Protein AF-A0A1X0P090-F1 (afdb_monomer_lite)

InterPro domains:
  IPR009011 Mannose-6-phosphate receptor binding domain superfamily [SSF50911] (206-328)

Foldseek 3Di:
DDPPPVVVVVVVVVVVVVVVVVVPPPPDPDPLPLDFAAEDAAADDPVCVVVLVPPDQQDWDCDVPAIFGFHPDKDKDFPVVHPPDPDDDDPSHGWIKIWTDTDGDDPVNLVVVLVVLCVVCFVVLQVVVLVVLCVVCVPQQWDKDQACCVPPVDRWIWIGRLQWFTKTFDPVVLCVVQPPDPPVVSVVVVSVVSSVVVVVVVVCPDDDPDDPPVVGMDTLFTDDPPQFTWGQDPVVRWIKGKGFDPAFADLPPPPDDDDDDDDDDDDDDDDDDDDPVPPPPPDRDAAMEMETEDADPDDPPPPDFDKHWDCPNNNSYTYIYGYDVSVVVVVVSSSSSSYHYIYIHTD

Radius of gyration: 28.56 Å; chains: 1; bounding box: 59×58×86 Å

Sequence (347 aa):
MPPSLITISLALHLVLLLLLQHFTTIIIITATATELNAFTVVVVKESAVETLRRAPVGAVLQLPPYKVRLSSNWTVVERSVWSGEAAEENEEEGQLLHCRLPLPQMAEDVVRLEEEYVQRHESRTSADIWLWLMRLTQSDGCIFGDGEGPLTGVSEWYLLCPKGELRKMNRTAMTTLFGNSSSFQTERSLRRFIRQTRGERMRSRSGSSSGSDNKWSFVIGAYRNHITRPRWNSKRRVWELIYPSKRICNVSMTSSQEEEDDEEEVSIFRKDNDELLTKKFDKVERWESVIRFYCSEKRKNDHVQHWSITEVRQACLHEILFHSPVVCEWERELVNLHVNPIPCVSI

Organism: NCBI:txid67003

Structure (mmCIF, N/CA/C/O backbone):
data_AF-A0A1X0P090-F1
#
_entry.id   AF-A0A1X0P090-F1
#
loop_
_atom_site.group_PDB
_atom_site.id
_atom_site.type_symbol
_atom_site.label_atom_id
_atom_site.label_alt_id
_atom_site.label_comp_id
_atom_site.label_asym_id
_atom_site.label_entity_id
_atom_site.label_seq_id
_atom_site.pdbx_PDB_ins_code
_atom_site.Cartn_x
_atom_site.Cartn_y
_atom_site.Cartn_z
_atom_site.occupancy
_atom_site.B_iso_or_equiv
_atom_site.auth_seq_id
_atom_site.auth_comp_id
_atom_site.auth_asym_id
_atom_site.auth_atom_id
_atom_site.pdbx_PDB_model_num
ATOM 1 N N . MET A 1 1 ? 31.467 37.030 27.201 1.00 52.00 1 MET A N 1
ATOM 2 C CA . MET A 1 1 ? 30.105 37.603 27.249 1.00 52.00 1 MET A CA 1
ATOM 3 C C . MET A 1 1 ? 29.180 36.538 27.815 1.00 52.00 1 MET A C 1
ATOM 5 O O . MET A 1 1 ? 29.136 35.466 27.221 1.00 52.00 1 MET A O 1
ATOM 9 N N . PRO A 1 2 ? 28.542 36.756 28.977 1.00 54.16 2 PRO A N 1
ATOM 10 C CA . PRO A 1 2 ? 27.616 35.777 29.535 1.00 54.16 2 PRO A CA 1
ATOM 11 C C . PRO A 1 2 ? 26.375 35.674 28.631 1.00 54.16 2 PRO A C 1
ATOM 13 O O . PRO A 1 2 ? 25.897 36.708 28.155 1.00 54.16 2 PRO A O 1
ATOM 16 N N . PRO A 1 3 ? 25.863 34.463 28.352 1.00 53.03 3 PRO A N 1
ATOM 17 C CA . PRO A 1 3 ? 24.626 34.311 27.600 1.00 53.03 3 PRO A CA 1
ATOM 18 C C . PRO A 1 3 ? 23.488 34.999 28.359 1.00 53.03 3 PRO A C 1
ATOM 20 O O . PRO A 1 3 ? 23.341 34.840 29.571 1.00 53.03 3 PRO A O 1
ATOM 23 N N . SER A 1 4 ? 22.701 35.800 27.643 1.00 58.75 4 SER A N 1
ATOM 24 C CA . SER A 1 4 ? 21.539 36.494 28.198 1.00 58.75 4 SER A CA 1
ATOM 25 C C . SER A 1 4 ? 20.578 35.493 28.848 1.00 58.75 4 SER A C 1
ATOM 27 O O . SER A 1 4 ? 20.306 34.443 28.272 1.00 58.75 4 SER A O 1
ATOM 29 N N . LEU A 1 5 ? 20.005 35.826 30.005 1.00 66.69 5 LEU A N 1
ATOM 30 C CA . LEU A 1 5 ? 19.025 34.990 30.724 1.00 66.69 5 LEU A CA 1
ATOM 31 C C . LEU A 1 5 ? 17.863 34.482 29.836 1.00 66.69 5 LEU A C 1
ATOM 33 O O . LEU A 1 5 ? 17.285 33.429 30.094 1.00 66.69 5 LEU A O 1
ATOM 37 N N . ILE A 1 6 ? 17.575 35.186 28.739 1.00 73.12 6 ILE A N 1
ATOM 38 C CA . ILE A 1 6 ? 16.543 34.853 27.751 1.00 73.12 6 ILE A CA 1
ATOM 39 C C . ILE A 1 6 ? 16.867 33.559 26.984 1.00 73.12 6 ILE A C 1
ATOM 41 O O . ILE A 1 6 ? 15.979 32.735 26.769 1.00 73.12 6 ILE A O 1
ATOM 45 N N . THR A 1 7 ? 18.132 33.324 26.617 1.00 71.50 7 THR A N 1
ATOM 46 C CA . THR A 1 7 ? 18.522 32.116 25.863 1.00 71.50 7 THR A CA 1
ATOM 47 C C . THR A 1 7 ? 18.443 30.850 26.713 1.00 71.50 7 THR A C 1
ATOM 49 O O . THR A 1 7 ? 18.139 29.781 26.193 1.00 71.50 7 THR A O 1
ATOM 52 N N . ILE A 1 8 ? 18.649 30.973 28.028 1.00 75.62 8 ILE A N 1
ATOM 53 C CA . ILE A 1 8 ? 18.541 29.849 28.969 1.00 75.62 8 ILE A CA 1
ATOM 54 C C . ILE A 1 8 ? 17.067 29.461 29.164 1.00 75.62 8 ILE A C 1
ATOM 56 O O . ILE A 1 8 ? 16.737 28.279 29.152 1.00 75.62 8 ILE A O 1
ATOM 60 N N . SER A 1 9 ? 16.168 30.448 29.258 1.00 79.81 9 SER A N 1
ATOM 61 C CA . SER A 1 9 ? 14.725 30.216 29.422 1.00 79.81 9 SER A CA 1
ATOM 62 C C . SER A 1 9 ? 14.085 29.513 28.214 1.00 79.81 9 SER A C 1
ATOM 64 O O . SER A 1 9 ? 13.310 28.567 28.380 1.00 79.81 9 SER A O 1
ATOM 66 N N . LEU A 1 10 ? 14.463 29.919 26.995 1.00 78.88 10 LEU A N 1
ATOM 67 C CA . LEU A 1 10 ? 14.005 29.287 25.751 1.00 78.88 10 LEU A CA 1
ATOM 68 C C . LEU A 1 10 ? 14.509 27.847 25.614 1.00 78.88 10 LEU A C 1
ATOM 70 O O . LEU A 1 10 ? 13.736 26.965 25.246 1.00 78.88 10 LEU A O 1
ATOM 74 N N . ALA A 1 11 ? 15.775 27.595 25.958 1.00 77.62 11 ALA A N 1
ATOM 75 C CA . ALA A 1 11 ? 16.329 26.244 25.951 1.00 77.62 11 ALA A CA 1
ATOM 76 C C . ALA A 1 11 ? 15.604 25.331 26.953 1.00 77.62 11 ALA A C 1
ATOM 78 O O . ALA A 1 11 ? 15.283 24.193 26.617 1.00 77.62 11 ALA A O 1
ATOM 79 N N . LEU A 1 12 ? 15.268 25.841 28.145 1.00 79.81 12 LEU A N 1
ATOM 80 C CA . LEU A 1 12 ? 14.540 25.072 29.156 1.00 79.81 12 LEU A CA 1
ATOM 81 C C . LEU A 1 12 ? 13.115 24.714 28.704 1.00 79.81 12 LEU A C 1
ATOM 83 O O . LEU A 1 12 ? 12.684 23.580 28.890 1.00 79.81 12 LEU A O 1
ATOM 87 N N . HIS A 1 13 ? 12.400 25.649 28.068 1.00 78.19 13 HIS A N 1
ATOM 88 C CA . HIS A 1 13 ? 11.054 25.392 27.536 1.00 78.19 13 HIS A CA 1
ATOM 89 C C . HIS A 1 13 ? 11.068 24.381 26.388 1.00 78.19 13 HIS A C 1
ATOM 91 O O . HIS A 1 13 ? 10.177 23.540 26.300 1.00 78.19 13 HIS A O 1
ATOM 97 N N . LEU A 1 14 ? 12.086 24.432 25.528 1.00 78.38 14 LEU A N 1
ATOM 98 C CA . LEU A 1 14 ? 12.215 23.520 24.394 1.00 78.38 14 LEU A CA 1
ATOM 99 C C . LEU A 1 14 ? 12.582 22.102 24.856 1.00 78.38 14 LEU A C 1
ATOM 101 O O . LEU A 1 14 ? 12.033 21.132 24.343 1.00 78.38 14 LEU A O 1
ATOM 105 N N . VAL A 1 15 ? 13.425 21.979 25.888 1.00 79.31 15 VAL A N 1
ATOM 106 C CA . VAL A 1 15 ? 13.711 20.697 26.553 1.00 79.31 15 VAL A CA 1
ATOM 107 C C . VAL A 1 15 ? 12.473 20.162 27.272 1.00 79.31 15 VAL A C 1
ATOM 109 O O . VAL A 1 15 ? 12.181 18.979 27.153 1.00 79.31 15 VAL A O 1
ATOM 112 N N . LEU A 1 16 ? 11.697 21.009 27.955 1.00 75.75 16 LEU A N 1
ATOM 113 C CA . LEU A 1 16 ? 10.457 20.584 28.611 1.00 75.75 16 LEU A CA 1
ATOM 114 C C . LEU A 1 16 ? 9.407 20.108 27.592 1.00 75.75 16 LEU A C 1
ATOM 116 O O . LEU A 1 16 ? 8.758 19.094 27.824 1.00 75.75 16 LEU A O 1
ATOM 120 N N . LEU A 1 17 ? 9.280 20.784 26.445 1.00 69.62 17 LEU A N 1
ATOM 121 C CA . LEU A 1 17 ? 8.415 20.367 25.333 1.00 69.62 17 LEU A CA 1
ATOM 122 C C . LEU A 1 17 ? 8.875 19.049 24.698 1.00 69.62 17 LEU A C 1
ATOM 124 O O . LEU A 1 17 ? 8.038 18.194 24.417 1.00 69.62 17 LEU A O 1
ATOM 128 N N . LEU A 1 18 ? 10.185 18.855 24.522 1.00 60.19 18 LEU A N 1
ATOM 129 C CA . LEU A 1 18 ? 10.752 17.593 24.033 1.00 60.19 18 LEU A CA 1
ATOM 130 C C . LEU A 1 18 ? 10.561 16.451 25.041 1.00 60.19 18 LEU A C 1
ATOM 132 O O . LEU A 1 18 ? 10.241 15.333 24.646 1.00 60.19 18 LEU A O 1
ATOM 136 N N . LEU A 1 19 ? 10.682 16.728 26.343 1.00 53.28 19 LEU A N 1
ATOM 137 C CA . LEU A 1 19 ? 10.405 15.756 27.400 1.00 53.28 19 LEU A CA 1
ATOM 138 C C . LEU A 1 19 ? 8.905 15.426 27.480 1.00 53.28 19 LEU A C 1
ATOM 140 O O . LEU A 1 19 ? 8.558 14.256 27.587 1.00 53.28 19 LEU A O 1
ATOM 144 N N . LEU A 1 20 ? 8.005 16.404 27.327 1.00 50.59 20 LEU A N 1
ATOM 145 C CA . LEU A 1 20 ? 6.552 16.178 27.237 1.00 50.59 20 LEU A CA 1
ATOM 146 C C . LEU A 1 20 ? 6.148 15.403 25.968 1.00 50.59 20 LEU A C 1
ATOM 148 O O . LEU A 1 20 ? 5.233 14.577 26.023 1.00 50.59 20 LEU A O 1
ATOM 152 N N . GLN A 1 21 ? 6.845 15.605 24.843 1.00 51.31 21 GLN A N 1
ATOM 153 C CA . GLN A 1 21 ? 6.676 14.782 23.638 1.00 51.31 21 GLN A CA 1
ATOM 154 C C . GLN A 1 21 ? 7.210 13.355 23.821 1.00 51.31 21 GLN A C 1
ATOM 156 O O . GLN A 1 21 ? 6.616 12.424 23.285 1.00 51.31 21 GLN A O 1
ATOM 161 N N . HIS A 1 22 ? 8.273 13.146 24.604 1.00 43.75 22 HIS A N 1
ATOM 162 C CA . HIS A 1 22 ? 8.768 11.797 24.905 1.00 43.75 22 HIS A CA 1
ATOM 163 C C . HIS A 1 22 ? 7.937 11.057 25.963 1.00 43.75 22 HIS A C 1
ATOM 165 O O . HIS A 1 22 ? 7.757 9.844 25.849 1.00 43.75 22 HIS A O 1
ATOM 171 N N . PHE A 1 23 ? 7.346 11.761 26.930 1.00 40.81 23 PHE A N 1
ATOM 172 C CA . PHE A 1 23 ? 6.473 11.162 27.948 1.00 40.81 23 PHE A CA 1
ATOM 173 C C . PHE A 1 23 ? 5.047 10.854 27.463 1.00 40.81 23 PHE A C 1
ATOM 175 O O . PHE A 1 23 ? 4.278 10.222 28.183 1.00 40.81 23 PHE A O 1
ATOM 182 N N . THR A 1 24 ? 4.686 11.232 26.235 1.00 39.00 24 THR A N 1
ATOM 183 C CA . THR A 1 24 ? 3.413 10.839 25.597 1.00 39.00 24 THR A CA 1
ATOM 184 C C . THR A 1 24 ? 3.564 9.673 24.620 1.00 39.00 24 THR A C 1
ATOM 186 O O . THR A 1 24 ? 2.667 9.400 23.823 1.00 39.00 24 THR A O 1
ATOM 189 N N . THR A 1 25 ? 4.659 8.918 24.729 1.00 33.81 25 THR A N 1
ATOM 190 C CA . THR A 1 25 ? 4.781 7.613 24.078 1.00 33.81 25 THR A CA 1
ATOM 191 C C . THR A 1 25 ? 3.984 6.595 24.890 1.00 33.81 25 THR A C 1
ATOM 193 O O . THR A 1 25 ? 4.502 5.938 25.788 1.00 33.81 25 THR A O 1
ATOM 196 N N . ILE A 1 26 ? 2.682 6.505 24.617 1.00 36.62 26 ILE A N 1
ATOM 197 C CA . ILE A 1 26 ? 1.856 5.410 25.124 1.00 36.62 26 ILE A CA 1
ATOM 198 C C . ILE A 1 26 ? 2.389 4.134 24.468 1.00 36.62 26 ILE A C 1
ATOM 200 O O . ILE A 1 26 ? 2.228 3.931 23.264 1.00 36.62 26 ILE A O 1
ATOM 204 N N . ILE A 1 27 ? 3.053 3.292 25.256 1.00 30.44 27 ILE A N 1
ATOM 205 C CA . ILE A 1 27 ? 3.368 1.922 24.866 1.00 30.44 27 ILE A CA 1
ATOM 206 C C . ILE A 1 27 ? 2.029 1.182 24.826 1.00 30.44 27 ILE A C 1
ATOM 208 O O . ILE A 1 27 ? 1.484 0.805 25.857 1.00 30.44 27 ILE A O 1
ATOM 212 N N . ILE A 1 28 ? 1.455 1.044 23.631 1.00 36.97 28 ILE A N 1
ATOM 213 C CA . ILE A 1 28 ? 0.331 0.140 23.391 1.00 36.97 28 ILE A CA 1
ATOM 214 C C . ILE A 1 28 ? 0.939 -1.141 22.824 1.00 36.97 28 ILE A C 1
ATOM 216 O O . ILE A 1 28 ? 1.266 -1.211 21.637 1.00 36.97 28 ILE A O 1
ATOM 220 N N . ILE A 1 29 ? 1.124 -2.145 23.680 1.00 35.22 29 ILE A N 1
ATOM 221 C CA . ILE A 1 29 ? 1.420 -3.506 23.234 1.00 35.22 29 ILE A CA 1
ATOM 222 C C . ILE A 1 29 ? 0.117 -4.054 22.659 1.00 35.22 29 ILE A C 1
ATOM 224 O O . ILE A 1 29 ? -0.831 -4.359 23.375 1.00 35.22 29 ILE A O 1
ATOM 228 N N . THR A 1 30 ? 0.039 -4.088 21.332 1.00 38.22 30 THR A N 1
ATOM 229 C CA . THR A 1 30 ? -1.068 -4.716 20.612 1.00 38.22 30 THR A CA 1
ATOM 230 C C . THR A 1 30 ? -0.569 -6.053 20.100 1.00 38.22 30 THR A C 1
ATOM 232 O O . THR A 1 30 ? 0.319 -6.107 19.250 1.00 38.22 30 THR A O 1
ATOM 235 N N . ALA A 1 31 ? -1.125 -7.145 20.622 1.00 36.53 31 ALA A N 1
ATOM 236 C CA . ALA A 1 31 ? -1.151 -8.379 19.857 1.00 36.53 31 ALA A CA 1
ATOM 237 C C . ALA A 1 31 ? -1.975 -8.076 18.598 1.00 36.53 31 ALA A C 1
ATOM 239 O O . ALA A 1 31 ? -3.135 -7.667 18.696 1.00 36.53 31 ALA A O 1
ATOM 240 N N . THR A 1 32 ? -1.352 -8.171 17.425 1.00 37.91 32 THR A N 1
ATOM 241 C CA . THR A 1 32 ? -1.991 -7.910 16.134 1.00 37.91 32 THR A CA 1
ATOM 242 C C . THR A 1 32 ? -2.966 -9.039 15.825 1.00 37.91 32 THR A C 1
ATOM 244 O O . THR A 1 32 ? -2.668 -9.983 15.103 1.00 37.91 32 THR A O 1
ATOM 247 N N . ALA A 1 33 ? -4.151 -8.969 16.419 1.00 39.97 33 ALA A N 1
ATOM 248 C CA . ALA A 1 33 ? -5.254 -9.822 16.032 1.00 39.97 33 ALA A CA 1
ATOM 249 C C . ALA A 1 33 ? -5.808 -9.279 14.701 1.00 39.97 33 ALA A C 1
ATOM 251 O O . ALA A 1 33 ? -6.357 -8.182 14.625 1.00 39.97 33 ALA A O 1
ATOM 252 N N . THR A 1 34 ? -5.556 -10.027 13.628 1.00 47.69 34 THR A N 1
ATOM 253 C CA . THR A 1 34 ? -5.882 -9.693 12.231 1.00 47.69 34 THR A CA 1
ATOM 254 C C . THR A 1 34 ? -7.266 -10.191 11.801 1.00 47.69 34 THR A C 1
ATOM 256 O O . THR A 1 34 ? -7.640 -10.051 10.637 1.00 47.69 34 THR A O 1
ATOM 259 N N . GLU A 1 35 ? -8.040 -10.762 12.725 1.00 58.03 35 GLU A N 1
ATOM 260 C CA . GLU A 1 35 ? -9.370 -11.320 12.473 1.00 58.03 35 GLU A CA 1
ATOM 261 C C . GLU A 1 35 ? -10.484 -10.362 12.924 1.00 58.03 35 GLU A C 1
ATOM 263 O O . GLU A 1 35 ? -10.319 -9.562 13.845 1.00 58.03 35 GLU A O 1
ATOM 268 N N . LEU A 1 36 ? -11.639 -10.422 12.258 1.00 54.84 36 LEU A N 1
ATOM 269 C CA . LEU A 1 36 ? -12.814 -9.623 12.604 1.00 54.84 36 LEU A CA 1
ATOM 270 C C . LEU A 1 36 ? -13.259 -9.935 14.044 1.00 54.84 36 LEU A C 1
ATOM 272 O O . LEU A 1 36 ? -13.463 -11.098 14.382 1.00 54.84 36 LEU A O 1
ATOM 276 N N . ASN A 1 37 ? -13.444 -8.900 14.872 1.00 58.78 37 ASN A N 1
ATOM 277 C CA . ASN A 1 37 ? -13.612 -9.014 16.330 1.00 58.78 37 ASN A CA 1
ATOM 278 C C . ASN A 1 37 ? -12.364 -9.511 17.075 1.00 58.78 37 ASN A C 1
ATOM 280 O O . ASN A 1 37 ? -12.468 -10.106 18.142 1.00 58.78 37 ASN A O 1
ATOM 284 N N . ALA A 1 38 ? -11.178 -9.211 16.560 1.00 67.88 38 ALA A N 1
ATOM 285 C CA . ALA A 1 38 ? -9.969 -9.121 17.359 1.00 67.88 38 ALA A CA 1
ATOM 286 C C . ALA A 1 38 ? -10.239 -8.341 18.658 1.00 67.88 38 ALA A C 1
ATOM 288 O O . ALA A 1 38 ? -10.671 -7.188 18.610 1.00 67.88 38 ALA A O 1
ATOM 289 N N . PHE A 1 39 ? -9.987 -8.947 19.817 1.00 72.19 39 PHE A N 1
ATOM 290 C CA . PHE A 1 39 ? -10.185 -8.282 21.104 1.00 72.19 39 PHE A CA 1
ATOM 291 C C . PHE A 1 39 ? -8.850 -7.820 21.678 1.00 72.19 39 PHE A C 1
ATOM 293 O O . PHE A 1 39 ? -7.856 -8.541 21.647 1.00 72.19 39 PHE A O 1
ATOM 300 N N . THR A 1 40 ? -8.850 -6.615 22.237 1.00 77.31 40 THR A N 1
ATOM 301 C CA . THR A 1 40 ? -7.748 -6.096 23.049 1.00 77.31 40 THR A CA 1
ATOM 302 C C . THR A 1 40 ? -8.309 -5.498 24.326 1.00 77.31 40 THR A C 1
ATOM 304 O O . THR A 1 40 ? -9.412 -4.955 24.329 1.00 77.31 40 THR A O 1
ATOM 307 N N . VAL A 1 41 ? -7.574 -5.606 25.421 1.00 82.69 41 VAL A N 1
ATOM 308 C CA . VAL A 1 41 ? -8.013 -5.150 26.740 1.00 82.69 41 VAL A CA 1
ATOM 309 C C . VAL A 1 41 ? -7.474 -3.754 26.962 1.00 82.69 41 VAL A C 1
ATOM 311 O O . VAL A 1 41 ? -6.274 -3.524 26.833 1.00 82.69 41 VAL A O 1
ATOM 314 N N . VAL A 1 42 ? -8.349 -2.810 27.297 1.00 84.69 42 VAL A N 1
ATOM 315 C CA . VAL A 1 42 ? -7.950 -1.413 27.486 1.00 84.69 42 VAL A CA 1
ATOM 316 C C . VAL A 1 42 ? -8.364 -0.957 28.872 1.00 84.69 42 VAL A C 1
ATOM 318 O O . VAL A 1 42 ? -9.552 -0.790 29.147 1.00 84.69 42 VAL A O 1
ATOM 321 N N . VAL A 1 43 ? -7.384 -0.713 29.742 1.00 85.88 43 VAL A N 1
ATOM 322 C CA . VAL A 1 43 ? -7.638 -0.086 31.043 1.00 85.88 43 VAL A CA 1
ATOM 323 C C . VAL A 1 43 ? -7.967 1.389 30.817 1.00 85.88 43 VAL A C 1
ATOM 325 O O . VAL A 1 43 ? -7.178 2.160 30.267 1.00 85.88 43 VAL A O 1
ATOM 328 N N . VAL A 1 44 ? -9.178 1.776 31.198 1.00 85.38 44 VAL A N 1
ATOM 329 C CA . VAL A 1 44 ? -9.715 3.119 31.003 1.00 85.38 44 VAL A CA 1
ATOM 330 C C . VAL A 1 44 ? -9.195 4.038 32.104 1.00 85.38 44 VAL A C 1
ATOM 332 O O . VAL A 1 44 ? -9.183 3.682 33.280 1.00 85.38 44 VAL A O 1
ATOM 335 N N . LYS A 1 45 ? -8.788 5.253 31.722 1.00 84.69 45 LYS A N 1
ATOM 336 C CA . LYS A 1 45 ? -8.358 6.291 32.669 1.00 84.69 45 LYS A CA 1
ATOM 337 C C . LYS A 1 45 ? -9.482 6.633 33.646 1.00 84.69 45 LYS A C 1
ATOM 339 O O . LYS A 1 45 ? -10.646 6.674 33.253 1.00 84.69 45 LYS A O 1
ATOM 344 N N . GLU A 1 46 ? -9.117 6.992 34.872 1.00 81.50 46 GLU A N 1
ATOM 345 C CA . GLU A 1 46 ? -10.054 7.326 35.954 1.00 81.50 46 GLU A CA 1
ATOM 346 C C . GLU A 1 46 ? -11.115 8.364 35.539 1.00 81.50 46 GLU A C 1
ATOM 348 O O . GLU A 1 46 ? -12.302 8.202 35.813 1.00 81.50 46 GLU A O 1
ATOM 353 N N . SER A 1 47 ? -10.720 9.362 34.741 1.00 83.19 47 SER A N 1
ATOM 354 C CA . SER A 1 47 ? -11.620 10.397 34.210 1.00 83.19 47 SER A CA 1
ATOM 355 C C . SER A 1 47 ? -12.729 9.885 33.280 1.00 83.19 47 SER A C 1
ATOM 357 O O . SER A 1 47 ? -13.724 10.578 33.080 1.00 83.19 47 SER A O 1
ATOM 359 N N . ALA A 1 48 ? -12.582 8.691 32.703 1.00 84.56 48 ALA A N 1
ATOM 360 C CA . ALA A 1 48 ? -13.547 8.080 31.790 1.00 84.56 48 ALA A CA 1
ATOM 361 C C . ALA A 1 48 ? -14.289 6.875 32.404 1.00 84.56 48 ALA A C 1
ATOM 363 O O . ALA A 1 48 ? -15.198 6.338 31.767 1.00 84.56 48 ALA A O 1
ATOM 364 N N . VAL A 1 49 ? -13.965 6.487 33.645 1.00 87.75 49 VAL A N 1
ATOM 365 C CA . VAL A 1 49 ? -14.607 5.374 34.369 1.00 87.75 49 VAL A CA 1
ATOM 366 C C . VAL A 1 49 ? -16.105 5.608 34.528 1.00 87.75 49 VAL A C 1
ATOM 368 O O . VAL A 1 49 ? -16.911 4.738 34.199 1.00 87.75 49 VAL A O 1
ATOM 371 N N . GLU A 1 50 ? -16.499 6.793 34.995 1.00 88.62 50 GLU A N 1
ATOM 372 C CA . GLU A 1 50 ? -17.913 7.076 35.250 1.00 88.62 50 GLU A CA 1
ATOM 373 C C . GLU A 1 50 ? -18.719 7.157 33.949 1.00 88.62 50 GLU A C 1
ATOM 375 O O . GLU A 1 50 ? -19.846 6.663 33.871 1.00 88.62 50 GLU A O 1
ATOM 380 N N . THR A 1 51 ? -18.109 7.691 32.889 1.00 88.88 51 THR A N 1
ATOM 381 C CA . THR A 1 51 ? -18.677 7.683 31.537 1.00 88.88 51 THR A CA 1
ATOM 382 C C . THR A 1 51 ? -18.905 6.253 31.051 1.00 88.88 51 THR A C 1
ATOM 384 O O . THR A 1 51 ? -19.990 5.943 30.561 1.00 88.88 51 THR A O 1
ATOM 387 N N . LEU A 1 52 ? -17.926 5.358 31.232 1.00 90.19 52 LEU A N 1
ATOM 388 C CA . LEU A 1 52 ? -18.062 3.947 30.867 1.00 90.19 52 LEU A CA 1
ATOM 389 C C . LEU A 1 52 ? -19.172 3.255 31.668 1.00 90.19 52 LEU A C 1
ATOM 391 O O . LEU A 1 52 ? -19.936 2.480 31.094 1.00 90.19 52 LEU A O 1
ATOM 395 N N . ARG A 1 53 ? -19.285 3.531 32.973 1.00 89.50 53 ARG A N 1
ATOM 396 C CA . ARG A 1 53 ? -20.308 2.932 33.846 1.00 89.50 53 ARG A CA 1
ATOM 397 C C . ARG A 1 53 ? -21.722 3.378 33.482 1.00 89.50 53 ARG A C 1
ATOM 399 O O . ARG A 1 53 ? -22.624 2.547 33.443 1.00 89.50 53 ARG A O 1
ATOM 406 N N . ARG A 1 54 ? -21.914 4.664 33.176 1.00 91.94 54 ARG A N 1
ATOM 407 C CA . ARG A 1 54 ? -23.239 5.241 32.875 1.00 91.94 54 ARG A CA 1
ATOM 408 C C . ARG A 1 54 ? -23.671 5.112 31.418 1.00 91.94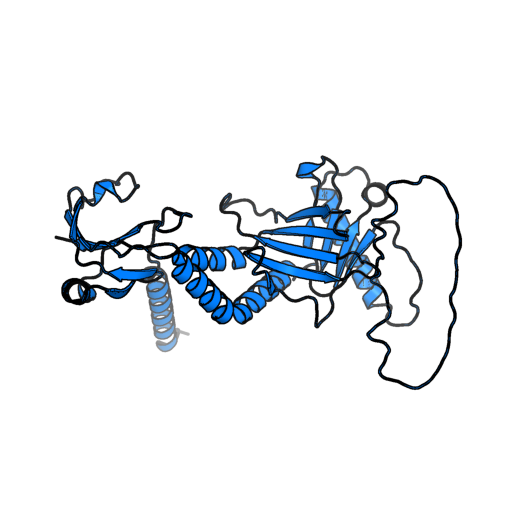 54 ARG A C 1
ATOM 410 O O . ARG A 1 54 ? -24.838 5.353 31.117 1.00 91.94 54 ARG A O 1
ATOM 417 N N . ALA A 1 55 ? -22.761 4.772 30.505 1.00 91.69 55 ALA A N 1
ATOM 418 C CA . ALA A 1 55 ? -23.081 4.714 29.085 1.00 91.69 55 ALA A CA 1
ATOM 419 C C . ALA A 1 55 ? -24.211 3.697 28.795 1.00 91.69 55 ALA A C 1
ATOM 421 O O . ALA A 1 55 ? -24.144 2.557 29.269 1.00 91.69 55 ALA A O 1
ATOM 422 N N . PRO A 1 56 ? -25.241 4.056 28.006 1.00 93.12 56 PRO A N 1
ATOM 423 C CA . PRO A 1 56 ? -26.310 3.127 27.656 1.00 93.12 56 PRO A CA 1
ATOM 424 C C . PRO A 1 56 ? -25.807 2.000 26.742 1.00 93.12 56 PRO A C 1
ATOM 426 O O . PRO A 1 56 ? -24.716 2.067 26.170 1.00 93.12 56 PRO A O 1
ATOM 429 N N . VAL A 1 57 ? -26.606 0.942 26.594 1.00 90.75 57 VAL A N 1
ATOM 430 C CA . VAL A 1 57 ? -26.323 -0.129 25.625 1.00 90.75 57 VAL A CA 1
ATOM 431 C C . VAL A 1 57 ? -26.279 0.458 24.214 1.00 90.75 57 VAL A C 1
ATOM 433 O O . VAL A 1 57 ? -27.125 1.265 23.841 1.00 90.75 57 VAL A O 1
ATOM 436 N N . GLY A 1 58 ? -25.276 0.063 23.433 1.00 87.25 58 GLY A N 1
ATOM 437 C CA . GLY A 1 58 ? -25.052 0.565 22.081 1.00 87.25 58 GLY A CA 1
ATOM 438 C C . GLY A 1 58 ? -24.320 1.906 22.012 1.00 87.25 58 GLY A C 1
ATOM 439 O O . GLY A 1 58 ? -24.005 2.339 20.903 1.00 87.25 58 GLY A O 1
ATOM 440 N N . ALA A 1 59 ? -24.005 2.540 23.149 1.00 89.38 59 ALA A N 1
ATOM 441 C CA . ALA A 1 59 ? -23.194 3.752 23.174 1.00 89.38 59 ALA A CA 1
ATOM 442 C C . ALA A 1 59 ? -21.818 3.513 22.542 1.00 89.38 59 ALA A C 1
ATOM 444 O O . ALA A 1 59 ? -21.194 2.473 22.769 1.00 89.38 59 ALA A O 1
ATOM 445 N N . VAL A 1 60 ? -21.349 4.494 21.768 1.00 87.25 60 VAL A N 1
ATOM 446 C CA . VAL A 1 60 ? -20.022 4.473 21.149 1.00 87.25 60 VAL A CA 1
ATOM 447 C C . VAL A 1 60 ? -19.034 5.180 22.070 1.00 87.25 60 VAL A C 1
ATOM 449 O O . VAL A 1 60 ? -19.198 6.365 22.358 1.00 87.25 60 VAL A O 1
ATOM 452 N N . LEU A 1 61 ? -17.999 4.466 22.506 1.00 86.56 61 LEU A N 1
ATOM 453 C CA . LEU A 1 61 ? -16.887 5.021 23.269 1.00 86.56 61 LEU A CA 1
ATOM 454 C C . LEU A 1 61 ? -15.641 5.107 22.383 1.00 86.56 61 LEU A C 1
ATOM 456 O O . LEU A 1 61 ? -15.272 4.148 21.702 1.00 86.56 61 LEU A O 1
ATOM 460 N N . GLN A 1 62 ? -14.988 6.267 22.399 1.00 84.06 62 GLN A N 1
ATOM 461 C CA . GLN A 1 62 ? -13.704 6.476 21.738 1.00 84.06 62 GLN A CA 1
ATOM 462 C C . GLN A 1 62 ? -12.578 6.087 22.702 1.00 84.06 62 GLN A C 1
ATOM 464 O O . GLN A 1 62 ? -12.413 6.715 23.746 1.00 84.06 62 GLN A O 1
ATOM 469 N N . LEU A 1 63 ? -11.786 5.082 22.333 1.00 80.50 63 LEU A N 1
ATOM 470 C CA . LEU A 1 63 ? -10.621 4.606 23.082 1.00 80.50 63 LEU A CA 1
ATOM 471 C C . LEU A 1 63 ? -9.414 4.635 22.146 1.00 80.50 63 LEU A C 1
ATOM 473 O O . LEU A 1 63 ? -9.118 3.605 21.555 1.00 80.50 63 LEU A O 1
ATOM 477 N N . PRO A 1 64 ? -8.757 5.791 21.930 1.00 72.56 64 PRO A N 1
ATOM 478 C CA . PRO A 1 64 ? -7.747 5.940 20.882 1.00 72.56 64 PRO A CA 1
ATOM 479 C C . PRO A 1 64 ? -6.706 4.805 20.900 1.00 72.56 64 PRO A C 1
ATOM 481 O O . PRO A 1 64 ? -6.141 4.548 21.964 1.00 72.56 64 PRO A O 1
ATOM 484 N N . PRO A 1 65 ? -6.439 4.137 19.759 1.00 72.25 65 PRO A N 1
ATOM 485 C CA . PRO A 1 65 ? -6.930 4.421 18.398 1.00 72.25 65 PRO A CA 1
ATOM 486 C C . PRO A 1 65 ? -8.309 3.820 18.032 1.00 72.25 65 PRO A C 1
ATOM 488 O O . PRO A 1 65 ? -8.792 4.021 16.922 1.00 72.25 65 PRO A O 1
ATOM 491 N N . TYR A 1 66 ? -8.965 3.109 18.940 1.00 80.19 66 TYR A N 1
ATOM 492 C CA . TYR A 1 66 ? -10.175 2.319 18.710 1.00 80.19 66 TYR A CA 1
ATOM 493 C C . TYR A 1 66 ? -11.494 3.072 18.931 1.00 80.19 66 TYR A C 1
ATOM 495 O O . TYR A 1 66 ? -11.576 4.079 19.644 1.00 80.19 66 TYR A O 1
ATOM 503 N N . LYS A 1 67 ? -12.570 2.509 18.373 1.00 80.56 67 LYS A N 1
ATOM 504 C CA . LYS A 1 67 ? -13.966 2.856 18.669 1.00 80.56 67 LYS A CA 1
ATOM 505 C C . LYS A 1 67 ? -14.724 1.590 19.037 1.00 80.56 67 LYS A C 1
ATOM 507 O O . LYS A 1 67 ? -14.630 0.600 18.322 1.00 80.56 67 LYS A O 1
ATOM 512 N N . VAL A 1 68 ? -15.509 1.639 20.108 1.00 85.56 68 VAL A N 1
ATOM 513 C CA . VAL A 1 68 ? -16.251 0.473 20.604 1.00 85.56 68 VAL A CA 1
ATOM 514 C C . VAL A 1 68 ? -17.712 0.791 20.852 1.00 85.56 68 VAL A C 1
ATOM 516 O O . VAL A 1 68 ? -18.040 1.842 21.397 1.00 85.56 68 VAL A O 1
ATOM 519 N N . ARG A 1 69 ? -18.595 -0.140 20.477 1.00 89.06 69 ARG A N 1
ATOM 520 C CA . ARG A 1 69 ? -20.007 -0.128 20.871 1.00 89.06 69 ARG A CA 1
ATOM 521 C C . ARG A 1 69 ? -20.172 -0.972 22.123 1.00 89.06 69 ARG A C 1
ATOM 523 O O . ARG A 1 69 ? -19.789 -2.134 22.131 1.00 89.06 69 ARG A O 1
ATOM 530 N N . LEU A 1 70 ? -20.738 -0.404 23.177 1.00 90.75 70 LEU A N 1
ATOM 531 C CA . LEU A 1 70 ? -20.792 -1.064 24.480 1.00 90.75 70 LEU A CA 1
ATOM 532 C C . LEU A 1 70 ? -22.025 -1.966 24.618 1.00 90.75 70 LEU A C 1
ATOM 534 O O . LEU A 1 70 ? -23.139 -1.554 24.287 1.00 90.75 70 LEU A O 1
ATOM 538 N N . SER A 1 71 ? -21.852 -3.172 25.162 1.00 91.88 71 SER A N 1
ATOM 539 C CA . SER A 1 71 ? -22.975 -4.027 25.576 1.00 91.88 71 SER A CA 1
ATOM 540 C C . SER A 1 71 ? -23.460 -3.667 26.990 1.00 91.88 71 SER A C 1
ATOM 542 O O . SER A 1 71 ? -22.895 -2.792 27.648 1.00 91.88 71 SER A O 1
ATOM 544 N N . SER A 1 72 ? -24.517 -4.310 27.488 1.00 91.56 72 SER A N 1
ATOM 545 C CA . SER A 1 72 ? -24.899 -4.256 28.912 1.00 91.56 72 SER A CA 1
ATOM 546 C C . SER A 1 72 ? -24.027 -5.138 29.807 1.00 91.56 72 SER A C 1
ATOM 548 O O . SER A 1 72 ? -24.127 -5.041 31.027 1.00 91.56 72 SER A O 1
ATOM 550 N N . ASN A 1 73 ? -23.217 -6.020 29.221 1.00 92.75 73 ASN A N 1
ATOM 551 C CA . ASN A 1 73 ? -22.585 -7.111 29.944 1.00 92.75 73 ASN A CA 1
ATOM 552 C C . ASN A 1 73 ? -21.246 -6.670 30.524 1.00 92.75 73 ASN A C 1
ATOM 554 O O . ASN A 1 73 ? -20.422 -6.055 29.842 1.00 92.75 73 ASN A O 1
ATOM 558 N N . TRP A 1 74 ? -21.038 -7.042 31.779 1.00 93.25 74 TRP A N 1
ATOM 559 C CA . TRP A 1 74 ? -19.802 -6.817 32.504 1.00 93.25 74 TRP A CA 1
ATOM 560 C C . TRP A 1 74 ? -19.210 -8.146 32.947 1.00 93.25 74 TRP A C 1
ATOM 562 O O . TRP A 1 74 ? -19.936 -9.103 33.212 1.00 93.25 74 TRP A O 1
ATOM 572 N N . THR A 1 75 ? -17.890 -8.195 33.022 1.00 92.06 75 THR A N 1
ATOM 573 C CA . THR A 1 75 ? -17.131 -9.342 33.509 1.00 92.06 75 THR A CA 1
ATOM 574 C C . THR A 1 75 ? -15.975 -8.855 34.365 1.00 92.06 75 THR A C 1
ATOM 576 O O . THR A 1 75 ? -15.509 -7.729 34.201 1.00 92.06 75 THR A O 1
ATOM 579 N N . VAL A 1 76 ? -15.501 -9.699 35.271 1.00 89.69 76 VAL A N 1
ATOM 580 C CA . VAL A 1 76 ? -14.278 -9.444 36.031 1.00 89.69 76 VAL A CA 1
ATOM 581 C C . VAL A 1 76 ? -13.194 -10.355 35.480 1.00 89.69 76 VAL A C 1
ATOM 583 O O . VAL A 1 76 ? -13.439 -11.542 35.274 1.00 89.69 76 VAL A O 1
ATOM 586 N N . VAL A 1 77 ? -12.025 -9.793 35.196 1.00 84.62 77 VAL A N 1
ATOM 587 C CA . VAL A 1 77 ? -10.860 -10.542 34.715 1.00 84.62 77 VAL A CA 1
ATOM 588 C C . VAL A 1 77 ? -9.646 -10.189 35.553 1.00 84.62 77 VAL A C 1
ATOM 590 O O . VAL A 1 77 ? -9.521 -9.070 36.044 1.00 84.62 77 VAL A O 1
ATOM 593 N N . GLU A 1 78 ? -8.748 -11.145 35.717 1.00 80.50 78 GLU A N 1
ATOM 594 C CA . GLU A 1 78 ? -7.457 -10.899 36.341 1.00 80.50 78 GLU A CA 1
ATOM 595 C C . GLU A 1 78 ? -6.485 -10.352 35.290 1.00 80.50 78 GLU A C 1
ATOM 597 O O . GLU A 1 78 ? -6.409 -10.867 34.171 1.00 80.50 78 GLU A O 1
ATOM 602 N N . ARG A 1 79 ? -5.756 -9.287 35.636 1.00 71.81 79 ARG A N 1
ATOM 603 C CA . ARG A 1 79 ? -4.866 -8.576 34.708 1.00 71.81 79 ARG A CA 1
ATOM 604 C C . ARG A 1 79 ? -3.788 -9.480 34.092 1.00 71.81 79 ARG A C 1
ATOM 606 O O . ARG A 1 79 ? -3.487 -9.334 32.910 1.00 71.81 79 ARG A O 1
ATOM 613 N N . SER A 1 80 ? -3.278 -10.434 34.869 1.00 64.12 80 SER A N 1
ATOM 614 C CA . SER A 1 80 ? -2.237 -11.402 34.491 1.00 64.12 80 SER A CA 1
ATOM 615 C C . SER A 1 80 ? -2.651 -12.347 33.352 1.00 64.12 80 SER A C 1
ATOM 617 O O . SER A 1 80 ? -1.809 -12.783 32.571 1.00 64.12 80 SER A O 1
ATOM 619 N N . VAL A 1 81 ? -3.947 -12.646 33.210 1.00 61.16 81 VAL A N 1
ATOM 620 C CA . VAL A 1 81 ? -4.441 -13.668 32.270 1.00 61.16 81 VAL A CA 1
ATOM 621 C C . VAL A 1 81 ? -4.420 -13.165 30.824 1.00 61.16 81 VAL A C 1
ATOM 623 O O . VAL A 1 81 ? -4.324 -13.967 29.896 1.00 61.16 81 VAL A O 1
ATOM 626 N N . TRP A 1 82 ? -4.517 -11.848 30.605 1.00 61.59 82 TRP A N 1
ATOM 627 C CA . TRP A 1 82 ? -4.757 -11.262 29.277 1.00 61.59 82 TRP A CA 1
ATOM 628 C C . TRP A 1 82 ? -3.617 -10.381 28.741 1.00 61.59 82 TRP A C 1
ATOM 630 O O . TRP A 1 82 ? -3.652 -10.015 27.568 1.00 61.59 82 TRP A O 1
ATOM 640 N N . SER A 1 83 ? -2.595 -10.055 29.541 1.00 51.34 83 SER A N 1
ATOM 641 C CA . SER A 1 83 ? -1.513 -9.154 29.115 1.00 51.34 83 SER A CA 1
ATOM 642 C C . SER A 1 83 ? -0.441 -9.796 28.228 1.00 51.34 83 SER A C 1
ATOM 644 O O . SER A 1 83 ? 0.314 -9.057 27.610 1.00 51.34 83 SER A O 1
ATOM 646 N N . GLY A 1 84 ? -0.354 -11.126 28.107 1.00 46.78 84 GLY A N 1
ATOM 647 C CA . GLY A 1 84 ? 0.574 -11.815 27.186 1.00 46.78 84 GLY A CA 1
ATOM 648 C C . GLY A 1 84 ? 2.079 -11.599 27.441 1.00 46.78 84 GLY A C 1
ATOM 649 O O . GLY A 1 84 ? 2.903 -12.311 26.872 1.00 46.78 84 GLY A O 1
ATOM 650 N N . GLU A 1 85 ? 2.446 -10.655 28.303 1.00 44.56 85 GLU A N 1
ATOM 651 C CA . GLU A 1 85 ? 3.792 -10.437 28.808 1.00 44.56 85 GLU A CA 1
ATOM 652 C C . GLU A 1 85 ? 3.995 -11.277 30.068 1.00 44.56 85 GLU A C 1
ATOM 654 O O . GLU A 1 85 ? 3.183 -11.234 30.995 1.00 44.56 85 GLU A O 1
ATOM 659 N N . ALA A 1 86 ? 5.089 -12.043 30.097 1.00 40.72 86 ALA A N 1
ATOM 660 C CA . ALA A 1 86 ? 5.631 -12.550 31.347 1.00 40.72 86 ALA A CA 1
ATOM 661 C C . ALA A 1 86 ? 5.982 -11.322 32.190 1.00 40.72 86 ALA A C 1
ATOM 663 O O . ALA A 1 86 ? 6.904 -10.584 31.842 1.00 40.72 86 ALA A O 1
ATOM 664 N N . ALA A 1 87 ? 5.170 -11.062 33.212 1.00 45.00 87 ALA A N 1
ATOM 665 C CA . ALA A 1 87 ? 5.325 -9.919 34.087 1.00 45.00 87 ALA A CA 1
ATOM 666 C C . ALA A 1 87 ? 6.731 -9.950 34.695 1.00 45.00 87 ALA A C 1
ATOM 668 O O . ALA A 1 87 ? 7.074 -10.859 35.450 1.00 45.00 87 ALA A O 1
ATOM 669 N N . GLU A 1 88 ? 7.556 -8.965 34.344 1.00 44.69 88 GLU A N 1
ATOM 670 C CA . GLU A 1 88 ? 8.638 -8.566 35.233 1.00 44.69 88 GLU A CA 1
ATOM 671 C C . GLU A 1 88 ? 7.987 -8.155 36.559 1.00 44.69 88 GLU A C 1
ATOM 673 O O . GLU A 1 88 ? 6.999 -7.417 36.543 1.00 44.69 88 GLU A O 1
ATOM 678 N N . GLU A 1 89 ? 8.509 -8.698 37.662 1.00 43.44 89 GLU A N 1
ATOM 679 C CA . GLU A 1 89 ? 8.052 -8.576 39.054 1.00 43.44 89 GLU A CA 1
ATOM 680 C C . GLU A 1 89 ? 7.745 -7.121 39.467 1.00 43.44 89 GLU A C 1
ATOM 682 O O . GLU A 1 89 ? 8.530 -6.457 40.140 1.00 43.44 89 GLU A O 1
ATOM 687 N N . ASN A 1 90 ? 6.581 -6.615 39.070 1.00 46.72 90 ASN A N 1
ATOM 688 C CA . ASN A 1 90 ? 6.002 -5.372 39.554 1.00 46.72 90 ASN A CA 1
ATOM 689 C C . ASN A 1 90 ? 4.760 -5.714 40.383 1.00 46.72 90 ASN A C 1
ATOM 691 O O . ASN A 1 90 ? 3.996 -6.609 40.028 1.00 46.72 90 ASN A O 1
ATOM 695 N N . GLU A 1 91 ? 4.550 -4.962 41.464 1.00 51.28 91 GLU A N 1
ATOM 696 C CA . GLU A 1 91 ? 3.530 -5.115 42.522 1.00 51.28 91 GLU A CA 1
ATOM 697 C C . GLU A 1 91 ? 2.047 -5.136 42.057 1.00 51.28 91 GLU A C 1
ATOM 699 O O . GLU A 1 91 ? 1.140 -5.078 42.883 1.00 51.28 91 GLU A O 1
ATOM 704 N N . GLU A 1 92 ? 1.762 -5.216 40.754 1.00 54.09 92 GLU A N 1
ATOM 705 C CA . GLU A 1 92 ? 0.407 -5.271 40.176 1.00 54.09 92 GLU A CA 1
ATOM 706 C C . GLU A 1 92 ? -0.107 -6.710 39.938 1.00 54.09 92 GLU A C 1
ATOM 708 O O . GLU A 1 92 ? -1.159 -6.912 39.318 1.00 54.09 92 GLU A O 1
ATOM 713 N N . GLU A 1 93 ? 0.620 -7.723 40.417 1.00 51.34 93 GLU A N 1
ATOM 714 C CA . GLU A 1 93 ? 0.223 -9.130 40.340 1.00 51.34 93 GLU A CA 1
ATOM 715 C C . GLU A 1 93 ? -1.063 -9.373 41.162 1.00 51.34 93 GLU A C 1
ATOM 717 O O . GLU A 1 93 ? -1.118 -9.118 42.365 1.00 51.34 93 GLU A O 1
ATOM 722 N N . GLY A 1 94 ? -2.136 -9.822 40.500 1.00 62.09 94 GLY A N 1
ATOM 723 C CA . GLY A 1 94 ? -3.441 -10.085 41.124 1.00 62.09 94 GLY A CA 1
ATOM 724 C C . GLY A 1 94 ? -4.471 -8.946 41.051 1.00 62.09 94 GLY A C 1
ATOM 725 O O . GLY A 1 94 ? -5.548 -9.062 41.639 1.00 62.09 94 GLY A O 1
ATOM 726 N N . GLN A 1 95 ? -4.201 -7.855 40.323 1.00 73.38 95 GLN A N 1
ATOM 727 C CA . GLN A 1 95 ? -5.190 -6.784 40.157 1.00 73.38 95 GLN A CA 1
ATOM 728 C C . GLN A 1 95 ? -6.394 -7.249 39.314 1.00 73.38 95 GLN A C 1
ATOM 730 O O . GLN A 1 95 ? -6.251 -7.681 38.164 1.00 73.38 95 GLN A O 1
ATOM 735 N N . LEU A 1 96 ? -7.597 -7.132 39.885 1.00 85.81 96 LEU A N 1
ATOM 736 C CA . LEU A 1 96 ? -8.854 -7.431 39.201 1.00 85.81 96 LEU A CA 1
ATOM 737 C C . LEU A 1 96 ? -9.308 -6.234 38.362 1.00 85.81 96 LEU A C 1
ATOM 739 O O . LEU A 1 96 ? -9.279 -5.082 38.793 1.00 85.81 96 LEU A O 1
ATOM 743 N N . LEU A 1 97 ? -9.772 -6.526 37.154 1.00 89.12 97 LEU A N 1
ATOM 744 C CA . LEU A 1 97 ? -10.298 -5.562 36.204 1.00 89.12 97 LEU A CA 1
ATOM 745 C C . LEU A 1 97 ? -11.790 -5.816 35.999 1.00 89.12 97 LEU A C 1
ATOM 747 O O . LEU A 1 97 ? -12.195 -6.917 35.628 1.00 89.12 97 LEU A O 1
ATOM 751 N N . HIS A 1 98 ? -12.619 -4.791 36.189 1.00 92.56 98 HIS A N 1
ATOM 752 C CA . HIS A 1 98 ? -14.035 -4.837 35.834 1.00 92.56 98 HIS A CA 1
ATOM 753 C C . HIS A 1 98 ? -14.212 -4.346 34.395 1.00 92.56 98 HIS A C 1
ATOM 755 O O . HIS A 1 98 ? -14.092 -3.155 34.104 1.00 92.56 98 HIS A O 1
ATOM 761 N N . CYS A 1 99 ? -14.473 -5.273 33.485 1.00 91.88 99 CYS A N 1
ATOM 762 C CA . CYS A 1 99 ? -14.506 -5.060 32.048 1.00 91.88 99 CYS A CA 1
ATOM 763 C C . CYS A 1 99 ? -15.929 -5.030 31.506 1.00 91.88 99 CYS A C 1
ATOM 765 O O . CYS A 1 99 ? -16.745 -5.891 31.832 1.00 91.88 99 CYS A O 1
ATOM 767 N N . ARG A 1 100 ? -16.217 -4.078 30.620 1.00 92.62 100 ARG A N 1
ATOM 768 C CA . ARG A 1 100 ? -17.482 -4.014 29.891 1.00 92.62 100 ARG A CA 1
ATOM 769 C C . ARG A 1 100 ? -17.303 -4.628 28.514 1.00 92.62 100 ARG A C 1
ATOM 771 O O . ARG A 1 100 ? -16.496 -4.149 27.722 1.00 92.62 100 ARG A O 1
ATOM 778 N N . LEU A 1 101 ? -18.070 -5.671 28.216 1.00 91.25 101 LEU A N 1
ATOM 779 C CA . LEU A 1 101 ? -17.937 -6.373 26.946 1.00 91.25 101 LEU A CA 1
ATOM 780 C C . LEU A 1 101 ? -18.443 -5.499 25.790 1.00 91.25 101 LEU A C 1
ATOM 782 O O . LEU A 1 101 ? -19.493 -4.851 25.916 1.00 91.25 101 LEU A O 1
ATOM 786 N N . PRO A 1 102 ? -17.739 -5.484 24.653 1.00 91.19 102 PRO A N 1
ATOM 787 C CA . PRO A 1 102 ? -18.216 -4.805 23.469 1.00 91.19 102 PRO A CA 1
ATOM 788 C C . PRO A 1 102 ? -19.353 -5.579 22.792 1.00 91.19 102 PRO A C 1
ATOM 790 O O . PRO A 1 102 ? -19.490 -6.793 22.942 1.00 91.19 102 PRO A O 1
ATOM 793 N N . LEU A 1 103 ? -20.169 -4.875 22.011 1.00 88.62 103 LEU A N 1
ATOM 794 C CA . LEU A 1 103 ? -21.046 -5.502 21.028 1.00 88.62 103 LEU A CA 1
ATOM 795 C C . LEU A 1 103 ? -20.198 -5.977 19.842 1.00 88.62 103 LEU A C 1
ATOM 797 O O . LEU A 1 103 ? -19.362 -5.195 19.379 1.00 88.62 103 LEU A O 1
ATOM 801 N N . PRO A 1 104 ? -20.417 -7.200 19.324 1.00 85.31 104 PRO A N 1
ATOM 802 C CA . PRO A 1 104 ? -19.750 -7.666 18.116 1.00 85.31 104 PRO A CA 1
ATOM 803 C C . PRO A 1 104 ? -19.932 -6.674 16.966 1.00 85.31 104 PRO A C 1
ATOM 805 O O . PRO A 1 104 ? -21.021 -6.127 16.769 1.00 85.31 104 PRO A O 1
ATOM 808 N N . GLN A 1 105 ? -18.861 -6.436 16.218 1.00 83.81 105 GLN A N 1
ATOM 809 C CA . GLN A 1 105 ? -18.933 -5.666 14.988 1.00 83.81 105 GLN A CA 1
ATOM 810 C C . GLN A 1 105 ? -19.514 -6.542 13.875 1.00 83.81 105 GLN A C 1
ATOM 812 O O . GLN A 1 105 ? -19.156 -7.714 13.738 1.00 83.81 105 GLN A O 1
ATOM 817 N N . MET A 1 106 ? -20.409 -5.956 13.081 1.00 84.81 106 MET A N 1
ATOM 818 C CA . MET A 1 106 ? -20.922 -6.574 11.861 1.00 84.81 106 MET A CA 1
ATOM 819 C C . MET A 1 106 ? -19.938 -6.333 10.716 1.00 84.81 106 MET A C 1
ATOM 821 O O . MET A 1 106 ? -19.312 -5.272 10.651 1.00 84.81 106 MET A O 1
ATOM 825 N N . ALA A 1 107 ? -19.819 -7.288 9.795 1.00 84.62 107 ALA A N 1
ATOM 826 C CA . ALA A 1 107 ? -18.916 -7.166 8.652 1.00 84.62 107 ALA A CA 1
ATOM 827 C C . ALA A 1 107 ? -19.241 -5.926 7.801 1.00 84.62 107 ALA A C 1
ATOM 829 O O . ALA A 1 107 ? -18.340 -5.208 7.376 1.00 84.62 107 ALA A O 1
ATOM 830 N N . GLU A 1 108 ? -20.526 -5.620 7.624 1.00 86.88 108 GLU A N 1
ATOM 831 C CA . GLU A 1 108 ? -21.001 -4.465 6.861 1.00 86.88 108 GLU A CA 1
ATOM 832 C C . GLU A 1 108 ? -20.605 -3.136 7.518 1.00 86.88 108 GLU A C 1
ATOM 834 O O . GLU A 1 108 ? -20.255 -2.175 6.831 1.00 86.88 108 GLU A O 1
ATOM 839 N N . ASP A 1 109 ? -20.624 -3.082 8.854 1.00 84.00 109 ASP A N 1
ATOM 840 C CA . ASP A 1 109 ? -20.203 -1.898 9.602 1.00 84.00 109 ASP A CA 1
ATOM 841 C C . ASP A 1 109 ? -18.693 -1.663 9.453 1.00 84.00 109 ASP A C 1
ATOM 843 O O . ASP A 1 109 ? -18.278 -0.517 9.271 1.00 84.00 109 ASP A O 1
ATOM 847 N N . VAL A 1 110 ? -17.880 -2.726 9.487 1.00 84.69 110 VAL A N 1
ATOM 848 C CA . VAL A 1 110 ? -16.421 -2.639 9.293 1.00 84.69 110 VAL A CA 1
ATOM 849 C C . VAL A 1 110 ? -16.090 -2.181 7.875 1.00 84.69 110 VAL A C 1
ATOM 851 O O . VAL A 1 110 ? -15.320 -1.239 7.713 1.00 84.69 110 VAL A O 1
ATOM 854 N N . VAL A 1 111 ? -16.731 -2.762 6.854 1.00 87.31 111 VAL A N 1
ATOM 855 C CA . VAL A 1 111 ? -16.540 -2.351 5.452 1.00 87.31 111 VAL A CA 1
ATOM 856 C C . VAL A 1 111 ? -16.857 -0.866 5.267 1.00 87.31 111 VAL A C 1
ATOM 858 O O . VAL A 1 111 ? -16.049 -0.136 4.695 1.00 87.31 111 VAL A O 1
ATOM 861 N N . ARG A 1 112 ? -17.980 -0.378 5.813 1.00 88.88 112 ARG A N 1
ATOM 862 C CA . ARG A 1 112 ? -18.321 1.052 5.743 1.00 88.88 112 ARG A CA 1
ATOM 863 C C . ARG A 1 112 ? -17.280 1.925 6.451 1.00 88.88 112 ARG A C 1
ATOM 865 O O . ARG A 1 112 ? -16.908 2.975 5.935 1.00 88.88 112 ARG A O 1
ATOM 872 N N . LEU A 1 113 ? -16.803 1.509 7.627 1.00 88.00 113 LEU A N 1
ATOM 873 C CA . LEU A 1 113 ? -15.775 2.247 8.370 1.00 88.00 113 LEU A CA 1
ATOM 874 C C . LEU A 1 113 ? -14.453 2.322 7.603 1.00 88.00 113 LEU A C 1
ATOM 876 O O . LEU A 1 113 ? -13.806 3.370 7.616 1.00 88.00 113 LEU A O 1
ATOM 880 N N . GLU A 1 114 ? -14.059 1.245 6.929 1.00 89.56 114 GLU A N 1
ATOM 881 C CA . GLU A 1 114 ? -12.887 1.245 6.060 1.00 89.56 114 GLU A CA 1
ATOM 882 C C . GLU A 1 114 ? -13.053 2.182 4.872 1.00 89.56 114 GLU A C 1
ATOM 884 O O . GLU A 1 114 ? -12.152 2.973 4.604 1.00 89.56 114 GLU A O 1
ATOM 889 N N . GLU A 1 115 ? -14.189 2.127 4.173 1.00 91.44 115 GLU A N 1
ATOM 890 C CA . GLU A 1 115 ? -14.470 3.011 3.039 1.00 91.44 115 GLU A CA 1
ATOM 891 C C . GLU A 1 115 ? -14.402 4.485 3.456 1.00 91.44 115 GLU A C 1
ATOM 893 O O . GLU A 1 115 ? -13.718 5.285 2.813 1.00 91.44 115 GLU A O 1
ATOM 898 N N . GLU A 1 116 ? -15.031 4.839 4.581 1.00 91.56 116 GLU A N 1
ATOM 899 C CA . GLU A 1 116 ? -14.962 6.186 5.152 1.00 91.56 116 GLU A CA 1
ATOM 900 C C . GLU A 1 116 ? -13.533 6.581 5.548 1.00 91.56 116 GLU A C 1
ATOM 902 O O . GLU A 1 116 ? -13.113 7.726 5.342 1.00 91.56 116 GLU A O 1
ATOM 907 N N . TYR A 1 117 ? -12.777 5.656 6.145 1.00 91.69 117 TYR A N 1
ATOM 908 C CA . TYR A 1 117 ? -11.397 5.894 6.553 1.00 91.69 117 TYR A CA 1
ATOM 909 C C . TYR A 1 117 ? -10.495 6.132 5.338 1.00 91.69 117 TYR A C 1
ATOM 911 O O . TYR A 1 117 ? -9.761 7.125 5.315 1.00 91.69 117 TYR A O 1
ATOM 919 N N . VAL A 1 118 ? -10.592 5.274 4.319 1.00 93.50 118 VAL A N 1
ATOM 920 C CA . VAL A 1 118 ? -9.882 5.401 3.044 1.00 93.50 118 VAL A CA 1
ATOM 921 C C . VAL A 1 118 ? -10.219 6.745 2.414 1.00 93.50 118 VAL A C 1
ATOM 923 O O . VAL A 1 118 ? -9.311 7.530 2.163 1.00 93.50 118 VAL A O 1
ATOM 926 N N . GLN A 1 119 ? -11.503 7.063 2.230 1.00 94.44 119 GLN A N 1
ATOM 927 C CA . GLN A 1 119 ? -11.935 8.304 1.584 1.00 94.44 119 GLN A CA 1
ATOM 928 C C . GLN A 1 119 ? -11.404 9.550 2.308 1.00 94.44 119 GLN A C 1
ATOM 930 O O . GLN A 1 119 ? -10.996 10.522 1.670 1.00 94.44 119 GLN A O 1
ATOM 935 N N . ARG A 1 120 ? -11.378 9.529 3.646 1.00 94.44 120 ARG A N 1
ATOM 936 C CA . ARG A 1 120 ? -10.891 10.651 4.460 1.00 94.44 120 ARG A CA 1
ATOM 937 C C . ARG A 1 120 ? -9.375 10.840 4.370 1.00 94.44 120 ARG A C 1
ATOM 939 O O . ARG A 1 120 ? -8.912 11.978 4.425 1.00 94.44 120 ARG A O 1
ATOM 946 N N . HIS A 1 121 ? -8.609 9.758 4.250 1.00 94.62 121 HIS A N 1
ATOM 947 C CA . HIS A 1 121 ? -7.145 9.805 4.324 1.00 94.62 121 HIS A CA 1
ATOM 948 C C . HIS A 1 121 ? -6.447 9.651 2.970 1.00 94.62 121 HIS A C 1
ATOM 950 O O . HIS A 1 121 ? -5.256 9.945 2.885 1.00 94.62 121 HIS A O 1
ATOM 956 N N . GLU A 1 122 ? -7.164 9.283 1.903 1.00 93.81 122 GLU A N 1
ATOM 957 C CA . GLU A 1 122 ? -6.579 8.919 0.607 1.00 93.81 122 GLU A CA 1
ATOM 958 C C . GLU A 1 122 ? -5.603 9.982 0.085 1.00 93.81 122 GLU A C 1
ATOM 960 O O . GLU A 1 122 ? -4.469 9.678 -0.282 1.00 93.81 122 GLU A O 1
ATOM 965 N N . SER A 1 123 ? -6.017 11.251 0.098 1.00 95.50 123 SER A N 1
ATOM 966 C CA . SER A 1 123 ? -5.195 12.351 -0.423 1.00 95.50 123 SER A CA 1
ATOM 967 C C . SER A 1 123 ? -3.909 12.550 0.382 1.00 95.50 123 SER A C 1
ATOM 969 O O . SER A 1 123 ? -2.847 12.782 -0.195 1.00 95.50 123 SER A O 1
ATOM 971 N N . ARG A 1 124 ? -3.998 12.436 1.713 1.00 95.94 124 ARG A N 1
ATOM 972 C CA . ARG A 1 124 ? -2.851 12.577 2.616 1.00 95.94 124 ARG A CA 1
ATOM 973 C C . ARG A 1 124 ? -1.885 11.411 2.432 1.00 95.94 124 ARG A C 1
ATOM 975 O O . ARG A 1 124 ? -0.717 11.641 2.144 1.00 95.94 124 ARG A O 1
ATOM 982 N N . THR A 1 125 ? -2.380 10.179 2.506 1.00 95.12 125 THR A N 1
ATOM 983 C CA . THR A 1 125 ? -1.556 8.974 2.359 1.00 95.12 125 THR A CA 1
ATOM 984 C C . THR A 1 125 ? -0.906 8.902 0.979 1.00 95.12 125 THR A C 1
ATOM 986 O O . THR A 1 125 ? 0.277 8.586 0.870 1.00 95.12 125 THR A O 1
ATOM 989 N N . SER A 1 126 ? -1.628 9.282 -0.080 1.00 95.88 126 SER A N 1
ATOM 990 C CA . SER A 1 126 ? -1.070 9.390 -1.433 1.00 95.88 126 SER A CA 1
ATOM 991 C C . SER A 1 126 ? 0.113 10.367 -1.491 1.00 95.88 126 SER A C 1
ATOM 993 O O . SER A 1 126 ? 1.171 10.036 -2.036 1.00 95.88 126 SER A O 1
ATOM 995 N N . ALA A 1 127 ? -0.028 11.549 -0.880 1.00 96.19 127 ALA A N 1
ATOM 996 C CA . ALA A 1 127 ? 1.040 12.541 -0.801 1.00 96.19 127 ALA A CA 1
ATOM 997 C C . ALA A 1 127 ? 2.235 12.054 0.037 1.00 96.19 127 ALA A C 1
ATOM 999 O O . ALA A 1 127 ? 3.380 12.247 -0.376 1.00 96.19 127 ALA A O 1
ATOM 1000 N N . ASP A 1 128 ? 1.983 11.386 1.163 1.00 95.56 128 ASP A N 1
ATOM 1001 C CA . ASP A 1 128 ? 3.018 10.850 2.050 1.00 95.56 128 ASP A CA 1
ATOM 1002 C C . ASP A 1 128 ? 3.824 9.733 1.367 1.00 95.56 128 ASP A C 1
ATOM 1004 O O . ASP A 1 128 ? 5.059 9.758 1.395 1.00 95.56 128 ASP A O 1
ATOM 1008 N N . ILE A 1 129 ? 3.155 8.810 0.659 1.00 95.19 129 ILE A N 1
ATOM 1009 C CA . ILE A 1 129 ? 3.809 7.775 -0.162 1.00 95.19 129 ILE A CA 1
ATOM 1010 C C . ILE A 1 129 ? 4.682 8.430 -1.234 1.00 95.19 129 ILE A C 1
ATOM 1012 O O . ILE A 1 129 ? 5.841 8.048 -1.417 1.00 95.19 129 ILE A O 1
ATOM 1016 N N . TRP A 1 130 ? 4.155 9.436 -1.938 1.00 94.44 130 TRP A N 1
ATOM 1017 C CA . TRP A 1 130 ? 4.903 10.131 -2.983 1.00 94.44 130 TRP A CA 1
ATOM 1018 C C . TRP A 1 130 ? 6.132 10.857 -2.428 1.00 94.44 130 TRP A C 1
ATOM 1020 O O . TRP A 1 130 ? 7.229 10.751 -2.980 1.00 94.44 130 TRP A O 1
ATOM 1030 N N . LEU A 1 131 ? 5.977 11.570 -1.312 1.00 93.50 131 LEU A N 1
ATOM 1031 C CA . LEU A 1 131 ? 7.059 12.283 -0.643 1.00 93.50 131 LEU A CA 1
ATOM 1032 C C . LEU A 1 131 ? 8.147 11.323 -0.161 1.00 93.50 131 LEU A C 1
ATOM 1034 O O . LEU A 1 131 ? 9.335 11.588 -0.360 1.00 93.50 131 LEU A O 1
ATOM 1038 N N . TRP A 1 132 ? 7.755 10.203 0.440 1.00 91.50 132 TRP A N 1
ATOM 1039 C CA . TRP A 1 132 ? 8.677 9.155 0.854 1.00 91.50 132 TRP A CA 1
ATOM 1040 C C . TRP A 1 132 ? 9.445 8.570 -0.337 1.00 91.50 132 TRP A C 1
ATOM 1042 O O . TRP A 1 132 ? 10.674 8.505 -0.296 1.00 91.50 132 TRP A O 1
ATOM 1052 N N . LEU A 1 133 ? 8.758 8.253 -1.437 1.00 90.19 133 LEU A N 1
ATOM 1053 C CA . LEU A 1 133 ? 9.387 7.748 -2.658 1.00 90.19 133 LEU A CA 1
ATOM 1054 C C . LEU A 1 133 ? 10.395 8.757 -3.245 1.00 90.19 133 LEU A C 1
ATOM 1056 O O . LEU A 1 133 ? 11.495 8.390 -3.667 1.00 90.19 133 LEU A O 1
ATOM 1060 N N . MET A 1 134 ? 10.067 10.051 -3.223 1.00 89.69 134 MET A N 1
ATOM 1061 C CA . MET A 1 134 ? 10.994 11.111 -3.631 1.00 89.69 134 MET A CA 1
ATOM 1062 C C . MET A 1 134 ? 12.201 11.226 -2.687 1.00 89.69 134 MET A C 1
ATOM 1064 O O . MET A 1 134 ? 13.321 11.408 -3.160 1.00 89.69 134 MET A O 1
ATOM 1068 N N . ARG A 1 135 ? 12.011 11.089 -1.366 1.00 87.81 135 ARG A N 1
ATOM 1069 C CA . ARG A 1 135 ? 13.106 11.116 -0.375 1.00 87.81 135 ARG A CA 1
ATOM 1070 C C . ARG A 1 135 ? 14.101 9.979 -0.583 1.00 87.81 135 ARG A C 1
ATOM 1072 O O . ARG A 1 135 ? 15.304 10.220 -0.558 1.00 87.81 135 ARG A O 1
ATOM 1079 N N . LEU A 1 136 ? 13.609 8.778 -0.884 1.00 82.62 136 LEU A N 1
ATOM 1080 C CA . LEU A 1 136 ? 14.447 7.614 -1.193 1.00 82.62 136 LEU A CA 1
ATOM 1081 C C . LEU A 1 136 ? 15.360 7.821 -2.407 1.00 82.62 136 LEU A C 1
ATOM 1083 O O . LEU A 1 136 ? 16.379 7.151 -2.539 1.00 82.62 136 LEU A O 1
ATOM 1087 N N . THR A 1 137 ? 15.011 8.755 -3.291 1.00 79.19 137 THR A N 1
ATOM 1088 C CA . THR A 1 137 ? 15.735 8.999 -4.541 1.00 79.19 137 THR A CA 1
ATOM 1089 C C . THR A 1 137 ? 16.547 10.289 -4.549 1.00 79.19 137 THR A C 1
ATOM 1091 O O . THR A 1 137 ? 17.060 10.667 -5.597 1.00 79.19 137 THR A O 1
ATOM 1094 N N . GLN A 1 138 ? 16.730 10.956 -3.405 1.00 68.00 138 GLN A N 1
ATOM 1095 C CA . GLN A 1 138 ? 17.381 12.273 -3.340 1.00 68.00 138 GLN A CA 1
ATOM 1096 C C . GLN A 1 138 ? 18.826 12.315 -3.866 1.00 68.00 138 GLN A C 1
ATOM 1098 O O . GLN A 1 138 ? 19.227 13.336 -4.416 1.00 68.00 138 GLN A O 1
ATOM 1103 N N . SER A 1 139 ? 19.607 11.239 -3.733 1.00 62.03 139 SER A N 1
ATOM 1104 C CA . SER A 1 139 ? 21.008 11.210 -4.183 1.00 62.03 139 SER A CA 1
ATOM 1105 C C . SER A 1 139 ? 21.170 10.851 -5.666 1.00 62.03 139 SER A C 1
ATOM 1107 O O . SER A 1 139 ? 21.977 11.465 -6.362 1.00 62.03 139 SER A O 1
ATOM 1109 N N . ASP A 1 140 ? 20.397 9.874 -6.157 1.00 65.12 140 ASP A N 1
ATOM 1110 C CA . ASP A 1 140 ? 20.609 9.232 -7.471 1.00 65.12 140 ASP A CA 1
ATOM 1111 C C . ASP A 1 140 ? 19.453 9.447 -8.454 1.00 65.12 140 ASP A C 1
ATOM 1113 O O . ASP A 1 140 ? 19.546 9.122 -9.643 1.00 65.12 140 ASP A O 1
ATOM 1117 N N . GLY A 1 141 ? 18.337 9.985 -7.967 1.00 74.69 141 GLY A N 1
ATOM 1118 C CA . GLY A 1 141 ? 17.088 10.136 -8.705 1.00 74.69 141 GLY A CA 1
ATOM 1119 C C . GLY A 1 141 ? 16.397 8.811 -9.045 1.00 74.69 141 GLY A C 1
ATOM 1120 O O . GLY A 1 141 ? 15.395 8.844 -9.759 1.00 74.69 141 GLY A O 1
ATOM 1121 N N . CYS A 1 142 ? 16.926 7.665 -8.595 1.00 84.00 142 CYS A N 1
ATOM 1122 C CA . CYS A 1 142 ? 16.325 6.341 -8.766 1.00 84.00 142 CYS A CA 1
ATOM 1123 C C . CYS A 1 142 ? 16.690 5.376 -7.642 1.00 84.00 142 CYS A C 1
ATOM 1125 O O . CYS A 1 142 ? 17.683 5.560 -6.940 1.00 84.00 142 CYS A O 1
ATOM 1127 N N . ILE A 1 143 ? 15.911 4.304 -7.570 1.00 82.56 143 ILE A N 1
ATOM 1128 C CA . ILE A 1 143 ? 16.082 3.147 -6.702 1.00 82.56 143 ILE A CA 1
ATOM 1129 C C . ILE A 1 143 ? 16.532 1.974 -7.567 1.00 82.56 143 ILE A C 1
ATOM 1131 O O . ILE A 1 143 ? 16.005 1.766 -8.663 1.00 82.56 143 ILE A O 1
ATOM 1135 N N . PHE A 1 144 ? 17.522 1.239 -7.079 1.00 80.56 144 PHE A N 1
ATOM 1136 C CA . PHE A 1 144 ? 18.036 0.032 -7.709 1.00 80.56 144 PHE A CA 1
ATOM 1137 C C . PHE A 1 144 ? 17.478 -1.207 -7.004 1.00 80.56 144 PHE A C 1
ATOM 1139 O O . PHE A 1 144 ? 17.268 -1.182 -5.791 1.00 80.56 144 PHE A O 1
ATOM 1146 N N . GLY A 1 145 ? 17.249 -2.292 -7.739 1.00 75.88 145 GLY A N 1
ATOM 1147 C CA . GLY A 1 145 ? 16.945 -3.582 -7.129 1.00 75.88 145 GLY A CA 1
ATOM 1148 C C . GLY A 1 145 ? 17.169 -4.770 -8.027 1.00 75.88 145 GLY A C 1
ATOM 1149 O O . GLY A 1 145 ? 17.167 -4.654 -9.251 1.00 75.88 145 GLY A O 1
ATOM 1150 N N . ASP A 1 146 ? 17.312 -5.911 -7.365 1.00 70.62 146 ASP A N 1
ATOM 1151 C CA . ASP A 1 146 ? 17.568 -7.216 -7.973 1.00 70.62 146 ASP A CA 1
ATOM 1152 C C . ASP A 1 146 ? 16.281 -7.987 -8.332 1.00 70.62 146 ASP A C 1
ATOM 1154 O O . ASP A 1 146 ? 16.346 -9.148 -8.714 1.00 70.62 146 ASP A O 1
ATOM 1158 N N . GLY A 1 147 ? 15.109 -7.345 -8.201 1.00 68.62 147 GLY A N 1
ATOM 1159 C CA . GLY A 1 147 ? 13.797 -7.785 -8.696 1.00 68.62 147 GLY A CA 1
ATOM 1160 C C . GLY A 1 147 ? 13.437 -9.252 -8.439 1.00 68.62 147 GLY A C 1
ATOM 1161 O O . GLY A 1 147 ? 12.771 -9.569 -7.457 1.00 68.62 147 GLY A O 1
ATOM 1162 N N . GLU A 1 148 ? 13.828 -10.133 -9.358 1.00 68.44 148 GLU A N 1
ATOM 1163 C CA . GLU A 1 148 ? 13.487 -11.561 -9.375 1.00 68.44 148 GLU A CA 1
ATOM 1164 C C . GLU A 1 148 ? 14.580 -12.479 -8.802 1.00 68.44 148 GLU A C 1
ATOM 1166 O O . GLU A 1 148 ? 14.313 -13.657 -8.563 1.00 68.44 148 GLU A O 1
ATOM 1171 N N . GLY A 1 149 ? 15.784 -11.964 -8.528 1.00 65.25 149 GLY A N 1
ATOM 1172 C CA . GLY A 1 149 ? 16.952 -12.750 -8.108 1.00 65.25 149 GLY A CA 1
ATOM 1173 C C . GLY A 1 149 ? 16.694 -13.757 -6.977 1.00 65.25 149 GLY A C 1
ATOM 1174 O O . GLY A 1 149 ? 17.090 -14.916 -7.118 1.00 65.25 149 GLY A O 1
ATOM 1175 N N . PRO A 1 150 ? 15.989 -13.386 -5.889 1.00 61.78 150 PRO A N 1
ATOM 1176 C CA . PRO A 1 150 ? 15.663 -14.316 -4.805 1.00 61.78 150 PRO A CA 1
ATOM 1177 C C . PRO A 1 150 ? 14.712 -15.460 -5.192 1.00 61.78 150 PRO A C 1
ATOM 1179 O O . PRO A 1 150 ? 14.719 -16.491 -4.527 1.00 61.78 150 PRO A O 1
ATOM 1182 N N . LEU A 1 151 ? 13.880 -15.277 -6.222 1.00 61.72 151 LEU A N 1
ATOM 1183 C CA . LEU A 1 151 ? 12.856 -16.242 -6.642 1.00 61.72 151 LEU A CA 1
ATOM 1184 C C . LEU A 1 151 ? 13.340 -17.133 -7.787 1.00 61.72 151 LEU A C 1
ATOM 1186 O O . LEU A 1 151 ? 13.053 -18.326 -7.808 1.00 61.72 151 LEU A O 1
ATOM 1190 N N . THR A 1 152 ? 14.068 -16.558 -8.742 1.00 64.12 152 THR A N 1
ATOM 1191 C CA . THR A 1 152 ? 14.474 -17.244 -9.976 1.00 64.12 152 THR A CA 1
ATOM 1192 C C . THR A 1 152 ? 15.936 -17.685 -9.958 1.00 64.12 152 THR A C 1
ATOM 1194 O O . THR A 1 152 ? 16.358 -18.439 -10.831 1.00 64.12 152 THR A O 1
ATOM 1197 N N . GLY A 1 153 ? 16.743 -17.199 -9.005 1.00 62.28 153 GLY A N 1
ATOM 1198 C CA . GLY A 1 153 ? 18.201 -17.360 -9.015 1.00 62.28 153 GLY A CA 1
ATOM 1199 C C . GLY A 1 153 ? 18.901 -16.546 -10.115 1.00 62.28 153 GLY A C 1
ATOM 1200 O O . GLY A 1 153 ? 20.132 -16.558 -10.214 1.00 62.28 153 GLY A O 1
ATOM 1201 N N . VAL A 1 154 ? 18.142 -15.811 -10.937 1.00 64.38 154 VAL A N 1
ATOM 1202 C CA . VAL A 1 154 ? 18.655 -14.945 -11.998 1.00 64.38 154 VAL A CA 1
ATOM 1203 C C . VAL A 1 154 ? 18.577 -13.499 -11.522 1.00 64.38 154 VAL A C 1
ATOM 1205 O O . VAL A 1 154 ? 17.498 -12.929 -11.407 1.00 64.38 154 VAL A O 1
ATOM 1208 N N . SER A 1 155 ? 19.737 -12.890 -11.262 1.00 63.50 155 SER A N 1
ATOM 1209 C CA . SER A 1 155 ? 19.841 -11.484 -10.856 1.00 63.50 155 SER A CA 1
ATOM 1210 C C . SER A 1 155 ? 19.552 -10.554 -12.043 1.00 63.50 155 SER A C 1
ATOM 1212 O O . SER A 1 155 ? 20.466 -10.136 -12.765 1.00 63.50 155 SER A O 1
ATOM 1214 N N . GLU A 1 156 ? 18.276 -10.307 -12.324 1.00 74.81 156 GLU A N 1
ATOM 1215 C CA . GLU A 1 156 ? 17.857 -9.249 -13.235 1.00 74.81 156 GLU A CA 1
ATOM 1216 C C . GLU A 1 156 ? 17.759 -7.925 -12.485 1.00 74.81 156 GLU A C 1
ATOM 1218 O O . GLU A 1 156 ? 17.161 -7.827 -11.416 1.00 74.81 156 GLU A O 1
ATOM 1223 N N . TRP A 1 157 ? 18.335 -6.879 -13.067 1.00 80.00 157 TRP A N 1
ATOM 1224 C CA . TRP A 1 157 ? 18.414 -5.587 -12.407 1.00 80.00 157 TRP A CA 1
ATOM 1225 C C . TRP A 1 157 ? 17.371 -4.612 -12.911 1.00 80.00 157 TRP A C 1
ATOM 1227 O O . TRP A 1 157 ? 17.105 -4.509 -14.110 1.00 80.00 157 TRP A O 1
ATOM 1237 N N . TYR A 1 158 ? 16.845 -3.824 -11.983 1.00 85.31 158 TYR A N 1
ATOM 1238 C CA . TYR A 1 158 ? 15.795 -2.861 -12.246 1.00 85.31 158 TYR A CA 1
ATOM 1239 C C . TYR A 1 158 ? 16.133 -1.498 -11.664 1.00 85.31 158 TYR A C 1
ATOM 1241 O O . TYR A 1 158 ? 16.804 -1.365 -10.638 1.00 85.31 158 TYR A O 1
ATOM 1249 N N . LEU A 1 159 ? 15.650 -0.466 -12.348 1.00 87.06 159 LEU A N 1
ATOM 1250 C CA . LEU A 1 159 ? 15.856 0.924 -11.984 1.00 87.06 159 LEU A CA 1
ATOM 1251 C C . LEU A 1 159 ? 14.524 1.659 -11.977 1.00 87.06 159 LEU A C 1
ATOM 1253 O O . LEU A 1 159 ? 13.929 1.871 -13.032 1.00 87.06 159 LEU A O 1
ATOM 1257 N N . LEU A 1 160 ? 14.092 2.084 -10.794 1.00 89.12 160 LEU A N 1
ATOM 1258 C CA . LEU A 1 160 ? 12.876 2.860 -10.587 1.00 89.12 160 LEU A CA 1
ATOM 1259 C C . LEU A 1 160 ? 13.214 4.329 -10.368 1.00 89.12 160 LEU A C 1
ATOM 1261 O O . LEU A 1 160 ? 13.812 4.683 -9.357 1.00 89.12 160 LEU A O 1
ATOM 1265 N N . CYS A 1 161 ? 12.781 5.200 -11.272 1.00 89.19 161 CYS A N 1
ATOM 1266 C CA . CYS A 1 161 ? 12.975 6.640 -11.149 1.00 89.19 161 CYS A CA 1
ATOM 1267 C C . CYS A 1 161 ? 11.608 7.328 -10.995 1.00 89.19 161 CYS A C 1
ATOM 1269 O O . CYS A 1 161 ? 10.861 7.385 -11.973 1.00 89.19 161 CYS A O 1
ATOM 1271 N N . PRO A 1 162 ? 11.262 7.873 -9.812 1.00 89.81 162 PRO A N 1
ATOM 1272 C CA . PRO A 1 162 ? 9.896 8.298 -9.498 1.00 89.81 162 PRO A CA 1
ATOM 1273 C C . PRO A 1 162 ? 9.290 9.282 -10.508 1.00 89.81 162 PRO A C 1
ATOM 1275 O O . PRO A 1 162 ? 8.189 9.060 -11.004 1.00 89.81 162 PRO A O 1
ATOM 1278 N N . LYS A 1 163 ? 10.048 10.316 -10.894 1.00 89.19 163 LYS A N 1
ATOM 1279 C CA . LYS A 1 163 ? 9.671 11.306 -11.924 1.00 89.19 163 LYS A CA 1
ATOM 1280 C C . LYS A 1 163 ? 10.257 11.011 -13.313 1.00 89.19 163 LYS A C 1
ATOM 1282 O O . LYS A 1 163 ? 10.447 11.924 -14.112 1.00 89.19 163 LYS A O 1
ATOM 1287 N N . GLY A 1 164 ? 10.615 9.762 -13.584 1.00 89.19 164 GLY A N 1
ATOM 1288 C CA . GLY A 1 164 ? 11.290 9.359 -14.813 1.00 89.19 164 GLY A CA 1
ATOM 1289 C C . GLY A 1 164 ? 10.756 8.039 -15.339 1.00 89.19 164 GLY A C 1
ATOM 1290 O O . GLY A 1 164 ? 9.552 7.830 -15.427 1.00 89.19 164 GLY A O 1
ATOM 1291 N N . GLU A 1 165 ? 11.659 7.151 -15.720 1.00 89.81 165 GLU A N 1
ATOM 1292 C CA . GLU A 1 165 ? 11.311 5.854 -16.288 1.00 89.81 165 GLU A CA 1
ATOM 1293 C C . GLU A 1 165 ? 11.621 4.734 -15.304 1.00 89.81 165 GLU A C 1
ATOM 1295 O O . GLU A 1 165 ? 12.586 4.806 -14.538 1.00 89.81 165 GLU A O 1
ATOM 1300 N N . LEU A 1 166 ? 10.816 3.684 -15.381 1.00 90.19 166 LEU A N 1
ATOM 1301 C CA . LEU A 1 166 ? 11.121 2.385 -14.826 1.00 90.19 166 LEU A CA 1
ATOM 1302 C C . LEU A 1 166 ? 11.783 1.547 -15.924 1.00 90.19 166 LEU A C 1
ATOM 1304 O O . LEU A 1 166 ? 11.235 1.382 -17.021 1.00 90.19 166 LEU A O 1
ATOM 1308 N N . ARG A 1 167 ? 12.979 1.037 -15.636 1.00 89.44 167 ARG A N 1
ATOM 1309 C CA . ARG A 1 167 ? 13.809 0.306 -16.596 1.00 89.44 167 ARG A CA 1
ATOM 1310 C C . ARG A 1 167 ? 14.185 -1.068 -16.060 1.00 89.44 167 ARG A C 1
ATOM 1312 O O . ARG A 1 167 ? 14.560 -1.183 -14.896 1.00 89.44 167 ARG A O 1
ATOM 1319 N N . LYS A 1 168 ? 14.156 -2.069 -16.936 1.00 87.81 168 LYS A N 1
ATOM 1320 C CA . LYS A 1 168 ? 14.799 -3.371 -16.730 1.00 87.81 168 LYS A CA 1
ATOM 1321 C C . LYS A 1 168 ? 16.144 -3.366 -17.448 1.00 87.81 168 LYS A C 1
ATOM 1323 O O . LYS A 1 168 ? 16.281 -2.797 -18.532 1.00 87.81 168 LYS A O 1
ATOM 1328 N N . MET A 1 169 ? 17.162 -3.932 -16.820 1.00 82.88 169 MET A N 1
ATOM 1329 C CA . MET A 1 169 ? 18.530 -3.946 -17.327 1.00 82.88 169 MET A CA 1
ATOM 1330 C C . MET A 1 169 ? 18.904 -5.339 -17.808 1.00 82.88 169 MET A C 1
ATOM 1332 O O . MET A 1 169 ? 18.624 -6.340 -17.152 1.00 82.88 169 MET A O 1
ATOM 1336 N N . ASN A 1 170 ? 19.569 -5.395 -18.956 1.00 79.62 170 ASN A N 1
ATOM 1337 C CA . ASN A 1 170 ? 20.059 -6.640 -19.521 1.00 79.62 170 ASN A CA 1
ATOM 1338 C C . ASN A 1 170 ? 21.323 -7.070 -18.771 1.00 79.62 170 ASN A C 1
ATOM 1340 O O . ASN A 1 170 ? 22.396 -6.507 -18.989 1.00 79.62 170 ASN A O 1
ATOM 1344 N N . ARG A 1 171 ? 21.202 -8.085 -17.908 1.00 74.81 171 ARG A N 1
ATOM 1345 C CA . ARG A 1 171 ? 22.316 -8.608 -17.106 1.00 74.81 171 ARG A CA 1
ATOM 1346 C C . ARG A 1 171 ? 23.545 -8.914 -17.958 1.00 74.81 171 ARG A C 1
ATOM 1348 O O . ARG A 1 171 ? 24.625 -8.475 -17.589 1.00 74.81 171 ARG A O 1
ATOM 1355 N N . THR A 1 172 ? 23.390 -9.592 -19.095 1.00 73.88 172 THR A N 1
ATOM 1356 C CA . THR A 1 172 ? 24.505 -9.992 -19.968 1.00 73.88 172 THR A CA 1
ATOM 1357 C C . THR A 1 172 ? 25.289 -8.778 -20.452 1.00 73.88 172 THR A C 1
ATOM 1359 O O . THR A 1 172 ? 26.505 -8.711 -20.271 1.00 73.88 172 THR A O 1
ATOM 1362 N N . ALA A 1 173 ? 24.585 -7.770 -20.972 1.00 74.69 173 ALA A N 1
ATOM 1363 C CA . ALA A 1 173 ? 25.200 -6.518 -21.406 1.00 74.69 173 ALA A CA 1
ATOM 1364 C C . ALA A 1 173 ? 25.908 -5.799 -20.245 1.00 74.69 173 ALA A C 1
ATOM 1366 O O . ALA A 1 173 ? 26.984 -5.224 -20.408 1.00 74.69 173 ALA A O 1
ATOM 1367 N N . MET A 1 174 ? 25.346 -5.866 -19.041 1.00 74.25 174 MET A N 1
ATOM 1368 C CA . MET A 1 174 ? 25.956 -5.236 -17.878 1.00 74.25 174 MET A CA 1
ATOM 1369 C C . MET A 1 174 ? 27.171 -6.006 -17.352 1.00 74.25 174 MET A C 1
ATOM 1371 O O . MET A 1 174 ? 28.180 -5.394 -17.012 1.00 74.25 174 MET A O 1
ATOM 1375 N N . THR A 1 175 ? 27.133 -7.338 -17.347 1.00 72.19 175 THR A N 1
ATOM 1376 C CA . THR A 1 175 ? 28.291 -8.171 -16.996 1.00 72.19 175 THR A CA 1
ATOM 1377 C C . THR A 1 175 ? 29.434 -7.996 -17.991 1.00 72.19 175 THR A C 1
ATOM 1379 O O . THR A 1 175 ? 30.590 -7.985 -17.580 1.00 72.19 175 THR A O 1
ATOM 1382 N N . THR A 1 176 ? 29.143 -7.761 -19.277 1.00 74.25 176 THR A N 1
ATOM 1383 C CA . THR A 1 176 ? 30.185 -7.418 -20.256 1.00 74.25 176 THR A CA 1
ATOM 1384 C C . THR A 1 176 ? 30.790 -6.035 -20.014 1.00 74.25 176 THR A C 1
ATOM 1386 O O . THR A 1 176 ? 31.971 -5.841 -20.278 1.00 74.25 176 THR A O 1
ATOM 1389 N N . LEU A 1 177 ? 30.015 -5.081 -19.484 1.00 72.19 177 LEU A N 1
ATOM 1390 C CA . LEU A 1 177 ? 30.484 -3.716 -19.215 1.00 72.19 177 LEU A CA 1
ATOM 1391 C C . LEU A 1 177 ? 31.298 -3.599 -17.917 1.00 72.19 177 LEU A C 1
ATOM 1393 O O . LEU A 1 177 ? 32.234 -2.805 -17.860 1.00 72.19 177 LEU A O 1
ATOM 1397 N N . PHE A 1 178 ? 30.946 -4.358 -16.874 1.00 71.88 178 PHE A N 1
ATOM 1398 C CA . PHE A 1 178 ? 31.530 -4.214 -15.529 1.00 71.88 178 PHE A CA 1
ATOM 1399 C C . PHE A 1 178 ? 32.321 -5.442 -15.047 1.00 71.88 178 PHE A C 1
ATOM 1401 O O . PHE A 1 178 ? 32.853 -5.435 -13.934 1.00 71.88 178 PHE A O 1
ATOM 1408 N N . GLY A 1 179 ? 32.422 -6.484 -15.876 1.00 63.50 179 GLY A N 1
ATOM 1409 C CA . GLY A 1 179 ? 33.058 -7.751 -15.526 1.00 63.50 179 GLY A CA 1
ATOM 1410 C C . GLY A 1 179 ? 32.236 -8.583 -14.536 1.00 63.50 179 GLY A C 1
ATOM 1411 O O . GLY A 1 179 ? 31.204 -8.152 -14.019 1.00 63.50 179 GLY A O 1
ATOM 1412 N N . ASN A 1 180 ? 32.711 -9.797 -14.252 1.00 62.09 180 ASN A N 1
ATOM 1413 C CA . ASN A 1 180 ? 32.074 -10.744 -13.331 1.00 62.09 180 ASN A CA 1
ATOM 1414 C C . ASN A 1 180 ? 32.398 -10.388 -11.861 1.00 62.09 180 ASN A C 1
ATOM 1416 O O . ASN A 1 180 ? 33.036 -11.147 -11.133 1.00 62.09 180 ASN A O 1
ATOM 1420 N N . SER A 1 181 ? 32.034 -9.170 -11.458 1.00 63.12 181 SER A N 1
ATOM 1421 C CA . SER A 1 181 ? 32.289 -8.618 -10.123 1.00 63.12 181 SER A CA 1
ATOM 1422 C C . SER A 1 181 ? 31.216 -9.066 -9.121 1.00 63.12 181 SER A C 1
ATOM 1424 O O . SER A 1 181 ? 30.116 -9.464 -9.505 1.00 63.12 181 SER A O 1
ATOM 1426 N N . SER A 1 182 ? 31.494 -8.968 -7.815 1.00 66.38 182 SER A N 1
ATOM 1427 C CA . SER A 1 182 ? 30.474 -9.237 -6.789 1.00 66.38 182 SER A CA 1
ATOM 1428 C C . SER A 1 182 ? 29.253 -8.313 -6.949 1.00 66.38 182 SER A C 1
ATOM 1430 O O . SER A 1 182 ? 29.368 -7.195 -7.467 1.00 66.38 182 SER A O 1
ATOM 1432 N N . SER A 1 183 ? 28.070 -8.757 -6.506 1.00 64.75 183 SER A N 1
ATOM 1433 C CA . SER A 1 183 ? 26.802 -8.015 -6.658 1.00 64.75 183 SER A CA 1
ATOM 1434 C C . SER A 1 183 ? 26.896 -6.575 -6.136 1.00 64.75 183 SER A C 1
ATOM 1436 O O . SER A 1 183 ? 26.507 -5.633 -6.825 1.00 64.75 183 SER A O 1
ATOM 1438 N N . PHE A 1 184 ? 27.529 -6.388 -4.976 1.00 66.56 184 PHE A N 1
ATOM 1439 C CA . PHE A 1 184 ? 27.743 -5.080 -4.354 1.00 66.56 184 PHE A CA 1
ATOM 1440 C C . PHE A 1 184 ? 28.647 -4.144 -5.177 1.00 66.56 184 PHE A C 1
ATOM 1442 O O . PHE A 1 184 ? 28.368 -2.950 -5.324 1.00 66.56 184 PHE A O 1
ATOM 1449 N N . GLN A 1 185 ? 29.745 -4.663 -5.738 1.00 69.12 185 GLN A N 1
ATOM 1450 C CA . GLN A 1 185 ? 30.631 -3.862 -6.590 1.00 69.12 185 GLN A CA 1
ATOM 1451 C C . GLN A 1 185 ? 29.931 -3.463 -7.888 1.00 69.12 185 GLN A C 1
ATOM 1453 O O . GLN A 1 185 ? 30.086 -2.328 -8.350 1.00 69.12 185 GLN A O 1
ATOM 1458 N N . THR A 1 186 ? 29.120 -4.367 -8.432 1.00 69.19 186 THR A N 1
ATOM 1459 C CA . THR A 1 186 ? 28.365 -4.121 -9.656 1.00 69.19 186 THR A CA 1
ATOM 1460 C C . THR A 1 186 ? 27.281 -3.072 -9.445 1.00 69.19 186 THR A C 1
ATOM 1462 O O . THR A 1 186 ? 27.197 -2.133 -10.233 1.00 69.19 186 THR A O 1
ATOM 1465 N N . GLU A 1 187 ? 26.543 -3.125 -8.333 1.00 70.56 187 GLU A N 1
ATOM 1466 C CA . GLU A 1 187 ? 25.579 -2.084 -7.962 1.00 70.56 187 GLU A CA 1
ATOM 1467 C C . GLU A 1 187 ? 26.250 -0.703 -7.864 1.00 70.56 187 GLU A C 1
ATOM 1469 O O . GLU A 1 187 ? 25.762 0.288 -8.417 1.00 70.56 187 GLU A O 1
ATOM 1474 N N . ARG A 1 188 ? 27.411 -0.611 -7.203 1.00 74.19 188 ARG A N 1
ATOM 1475 C CA . ARG A 1 188 ? 28.124 0.666 -7.043 1.00 74.19 188 ARG A CA 1
ATOM 1476 C C . ARG A 1 188 ? 28.659 1.215 -8.368 1.00 74.19 188 ARG A C 1
ATOM 1478 O O . ARG A 1 188 ? 28.713 2.437 -8.546 1.00 74.19 188 ARG A O 1
ATOM 1485 N N . SER A 1 189 ? 29.116 0.346 -9.265 1.00 74.69 189 SER A N 1
ATOM 1486 C CA . SER A 1 189 ? 29.578 0.721 -10.610 1.00 74.69 189 SER A CA 1
ATOM 1487 C C . SER A 1 189 ? 28.411 1.152 -11.493 1.00 74.69 189 SER A C 1
ATOM 1489 O O . SER A 1 189 ? 28.488 2.177 -12.169 1.00 74.69 189 SER A O 1
ATOM 1491 N N . LEU A 1 190 ? 27.286 0.455 -11.381 1.00 72.12 190 LEU A N 1
ATOM 1492 C CA . LEU A 1 190 ? 26.059 0.768 -12.085 1.00 72.12 190 LEU A CA 1
ATOM 1493 C C . LEU A 1 190 ? 25.463 2.115 -11.669 1.00 72.12 190 LEU A C 1
ATOM 1495 O O . LEU A 1 190 ? 25.149 2.946 -12.522 1.00 72.12 190 LEU A O 1
ATOM 1499 N N . ARG A 1 191 ? 25.373 2.386 -10.362 1.00 73.44 191 ARG A N 1
ATOM 1500 C CA . ARG A 1 191 ? 24.937 3.697 -9.853 1.00 73.44 191 ARG A CA 1
ATOM 1501 C C . ARG A 1 191 ? 25.798 4.828 -10.425 1.00 73.44 191 ARG A C 1
ATOM 1503 O O . ARG A 1 191 ? 25.264 5.851 -10.848 1.00 73.44 191 ARG A O 1
ATOM 1510 N N . ARG A 1 192 ? 27.122 4.641 -10.500 1.00 76.44 192 ARG A N 1
ATOM 1511 C CA . ARG A 1 192 ? 28.047 5.614 -11.114 1.00 76.44 192 ARG A CA 1
ATOM 1512 C C . ARG A 1 192 ? 27.789 5.801 -12.611 1.00 76.44 192 ARG A C 1
ATOM 1514 O O . ARG A 1 192 ? 27.684 6.942 -13.057 1.00 76.44 192 ARG A O 1
ATOM 1521 N N . PHE A 1 193 ? 27.622 4.712 -13.353 1.00 75.00 193 PHE A N 1
ATOM 1522 C CA . PHE A 1 193 ? 27.334 4.743 -14.788 1.00 75.00 193 PHE A CA 1
ATOM 1523 C C . PHE A 1 193 ? 26.011 5.459 -15.113 1.00 75.00 193 PHE A C 1
ATOM 1525 O O . PHE A 1 193 ? 25.947 6.302 -16.010 1.00 75.00 193 PHE A O 1
ATOM 1532 N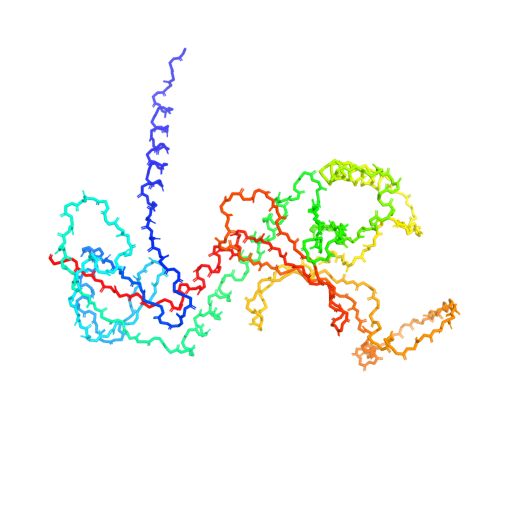 N . ILE A 1 194 ? 24.955 5.205 -14.336 1.00 72.88 194 ILE A N 1
ATOM 1533 C CA . ILE A 1 194 ? 23.654 5.877 -14.499 1.00 72.88 194 ILE A CA 1
ATOM 1534 C C . ILE A 1 194 ? 23.767 7.376 -14.208 1.00 72.88 194 ILE A C 1
ATOM 1536 O O . ILE A 1 194 ? 23.187 8.192 -14.925 1.00 72.88 194 ILE A O 1
ATOM 1540 N N . ARG A 1 195 ? 24.525 7.767 -13.174 1.00 73.00 195 ARG A N 1
ATOM 1541 C CA . ARG A 1 195 ? 24.771 9.189 -12.884 1.00 73.00 195 ARG A CA 1
ATOM 1542 C C . ARG A 1 195 ? 25.487 9.884 -14.045 1.00 73.00 195 ARG A C 1
ATOM 1544 O O . ARG A 1 195 ? 25.084 10.981 -14.424 1.00 73.00 195 ARG A O 1
ATOM 1551 N N . GLN A 1 196 ? 26.509 9.248 -14.620 1.00 71.31 196 GLN A N 1
ATOM 1552 C CA . GLN A 1 196 ? 27.275 9.797 -15.746 1.00 71.31 196 GLN A CA 1
ATOM 1553 C C . GLN A 1 196 ? 26.405 9.9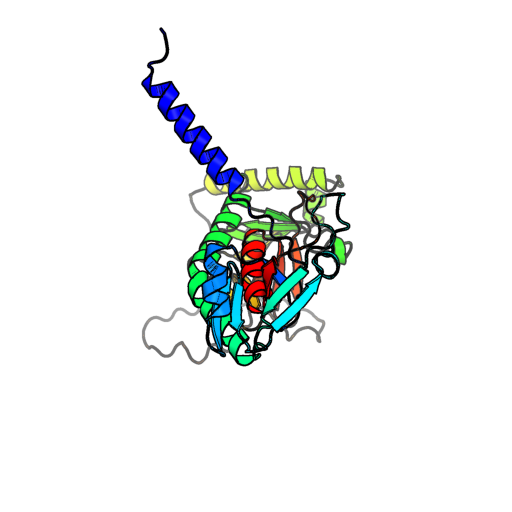72 -16.996 1.00 71.31 196 GLN A C 1
ATOM 1555 O O . GLN A 1 196 ? 26.278 11.084 -17.504 1.00 71.31 196 GLN A O 1
ATOM 1560 N N . THR A 1 197 ? 25.709 8.913 -17.413 1.00 67.38 197 THR A N 1
ATOM 1561 C CA . THR A 1 197 ? 24.827 8.937 -18.596 1.00 67.38 197 THR A CA 1
ATOM 1562 C C . THR A 1 197 ? 23.687 9.957 -18.472 1.00 67.38 197 THR A C 1
ATOM 1564 O O . THR A 1 197 ? 23.264 10.560 -19.460 1.00 67.38 197 THR A O 1
ATOM 1567 N N . ARG A 1 198 ? 23.196 10.215 -17.253 1.00 66.75 198 ARG A N 1
ATOM 1568 C CA . ARG A 1 198 ? 22.220 11.286 -16.982 1.00 66.75 198 ARG A CA 1
ATOM 1569 C C . ARG A 1 198 ? 22.819 12.681 -17.057 1.00 66.75 198 ARG A C 1
ATOM 1571 O O . ARG A 1 198 ? 22.200 13.568 -17.642 1.00 66.75 198 ARG A O 1
ATOM 1578 N N . GLY A 1 199 ? 23.999 12.872 -16.469 1.00 59.97 199 GLY A N 1
ATOM 1579 C CA . GLY A 1 199 ? 24.722 14.140 -16.529 1.00 59.97 199 GLY A CA 1
ATOM 1580 C C . GLY A 1 199 ? 25.039 14.550 -17.969 1.00 59.97 199 GLY A C 1
ATOM 1581 O O . GLY A 1 199 ? 24.913 15.722 -18.319 1.00 59.97 199 GLY A O 1
ATOM 1582 N N . GLU A 1 200 ? 25.364 13.582 -18.826 1.00 55.62 200 GLU A N 1
ATOM 1583 C CA . GLU A 1 200 ? 25.622 13.803 -20.252 1.00 55.62 200 GLU A CA 1
ATOM 1584 C C . GLU A 1 200 ? 24.355 14.176 -21.033 1.00 55.62 200 GLU A C 1
ATOM 1586 O O . GLU A 1 200 ? 24.374 15.162 -21.774 1.00 55.62 200 GLU A O 1
ATOM 1591 N N . ARG A 1 201 ? 23.227 13.481 -20.808 1.00 53.25 201 ARG A N 1
ATOM 1592 C CA . ARG A 1 201 ? 21.931 13.820 -21.434 1.00 53.25 201 ARG A CA 1
ATOM 1593 C C . ARG A 1 201 ? 21.374 15.176 -20.991 1.00 53.25 201 ARG A C 1
ATOM 1595 O O . ARG A 1 201 ? 20.702 15.838 -21.772 1.00 53.25 201 ARG A O 1
ATOM 1602 N N . MET A 1 202 ? 21.648 15.617 -19.761 1.00 42.19 202 MET A N 1
ATOM 1603 C CA . MET A 1 202 ? 21.251 16.960 -19.310 1.00 42.19 202 MET A CA 1
ATOM 1604 C C . MET A 1 202 ? 22.119 18.079 -19.906 1.00 42.19 202 MET A C 1
ATOM 1606 O O . MET A 1 202 ? 21.650 19.213 -20.007 1.00 42.19 202 MET A O 1
ATOM 1610 N N . ARG A 1 203 ? 23.357 17.780 -20.323 1.00 43.25 203 ARG A N 1
ATOM 1611 C CA . ARG A 1 203 ? 24.255 18.743 -20.988 1.00 43.25 203 ARG A CA 1
ATOM 1612 C C . ARG A 1 203 ? 24.005 18.858 -22.492 1.00 43.25 203 ARG A C 1
ATOM 1614 O O . ARG A 1 203 ? 24.206 19.927 -23.055 1.00 43.25 203 ARG A O 1
ATOM 1621 N N . SER A 1 204 ? 23.514 17.804 -23.135 1.00 42.84 204 SER A N 1
ATOM 1622 C CA . SER A 1 204 ? 23.172 17.785 -24.564 1.00 42.84 204 SER A CA 1
ATOM 1623 C C . SER A 1 204 ? 21.717 18.218 -24.786 1.00 42.84 204 SER A C 1
ATOM 1625 O O . SER A 1 204 ? 20.858 17.462 -25.224 1.00 42.84 204 SER A O 1
ATOM 1627 N N . ARG A 1 205 ? 21.418 19.482 -24.462 1.00 43.34 205 ARG A N 1
ATOM 1628 C CA . ARG A 1 205 ? 20.082 20.086 -24.617 1.00 43.34 205 ARG A CA 1
ATOM 1629 C C . ARG A 1 205 ? 19.838 20.667 -26.019 1.00 43.34 205 ARG A C 1
ATOM 1631 O O . ARG A 1 205 ? 19.123 21.654 -26.165 1.00 43.34 205 ARG A O 1
ATOM 1638 N N . SER A 1 206 ? 20.417 20.055 -27.048 1.00 35.69 206 SER A N 1
ATOM 1639 C CA . SER A 1 206 ? 20.246 20.461 -28.443 1.00 35.69 206 SER A CA 1
ATOM 1640 C C . SER A 1 206 ? 20.127 19.239 -29.348 1.00 35.69 206 SER A C 1
ATOM 1642 O O . SER A 1 206 ? 21.130 18.631 -29.706 1.00 35.69 206 SER A O 1
ATOM 1644 N N . GLY A 1 207 ? 18.893 18.944 -29.745 1.00 38.50 207 GLY A N 1
ATOM 1645 C CA . GLY A 1 207 ? 18.605 18.200 -30.964 1.00 38.50 207 GLY A CA 1
ATOM 1646 C C . GLY A 1 207 ? 18.727 16.682 -30.870 1.00 38.50 207 GLY A C 1
ATOM 1647 O O . GLY A 1 207 ? 19.684 16.131 -30.342 1.00 38.50 207 GLY A O 1
ATOM 1648 N N . SER A 1 208 ? 17.746 16.036 -31.492 1.00 34.78 208 SER A N 1
ATOM 1649 C CA . SER A 1 208 ? 17.758 14.634 -31.906 1.00 34.78 208 SER A CA 1
ATOM 1650 C C . SER A 1 208 ? 17.322 13.627 -30.844 1.00 34.78 208 SER A C 1
ATOM 1652 O O . SER A 1 208 ? 18.106 12.978 -30.156 1.00 34.78 208 SER A O 1
ATOM 1654 N N . SER A 1 209 ? 16.005 13.409 -30.836 1.00 46.16 209 SER A N 1
ATOM 1655 C CA . SER A 1 209 ? 15.458 12.058 -30.768 1.00 46.16 209 SER A CA 1
ATOM 1656 C C . SER A 1 209 ? 16.210 11.165 -31.764 1.00 46.16 209 SER A C 1
ATOM 1658 O O . SER A 1 209 ? 15.995 11.252 -32.968 1.00 46.16 209 SER A O 1
ATOM 1660 N N . SER A 1 210 ? 17.124 10.340 -31.275 1.00 38.06 210 SER A N 1
ATOM 1661 C CA . SER A 1 210 ? 17.778 9.316 -32.080 1.00 38.06 210 SER A CA 1
ATOM 1662 C C . SER A 1 210 ? 17.921 8.075 -31.215 1.00 38.06 210 SER A C 1
ATOM 1664 O O . SER A 1 210 ? 18.718 8.060 -30.278 1.00 38.06 210 SER A O 1
ATOM 1666 N N . GLY A 1 211 ? 17.001 7.128 -31.422 1.00 40.22 211 GLY A N 1
ATOM 1667 C CA . GLY A 1 211 ? 17.266 5.736 -31.821 1.00 40.22 211 GLY A CA 1
ATOM 1668 C C . GLY A 1 211 ? 18.408 4.932 -31.197 1.00 40.22 211 GLY A C 1
ATOM 1669 O O . GLY A 1 211 ? 18.703 3.851 -31.686 1.00 40.22 211 GLY A O 1
ATOM 1670 N N . SER A 1 212 ? 19.068 5.394 -30.140 1.00 43.12 212 SER A N 1
ATOM 1671 C CA . SER A 1 212 ? 20.002 4.572 -29.384 1.00 43.12 212 SER A CA 1
ATOM 1672 C C . SER A 1 212 ? 19.189 3.721 -28.423 1.00 43.12 212 SER A C 1
ATOM 1674 O O . SER A 1 212 ? 19.046 4.059 -27.241 1.00 43.12 212 SER A O 1
ATOM 1676 N N . ASP A 1 213 ? 18.663 2.615 -28.943 1.00 47.56 213 ASP A N 1
ATOM 1677 C CA . ASP A 1 213 ? 18.369 1.429 -28.153 1.00 47.56 213 ASP A CA 1
ATOM 1678 C C . ASP A 1 213 ? 19.598 1.131 -27.299 1.00 47.56 213 ASP A C 1
ATOM 1680 O O . ASP A 1 213 ? 20.616 0.598 -27.747 1.00 47.56 213 ASP A O 1
ATOM 1684 N N . ASN A 1 214 ? 19.541 1.562 -26.042 1.00 59.06 214 ASN A N 1
ATOM 1685 C CA . ASN A 1 214 ? 20.563 1.240 -25.073 1.00 59.06 214 ASN A CA 1
ATOM 1686 C C . ASN A 1 214 ? 20.483 -0.275 -24.877 1.00 59.06 214 ASN A C 1
ATOM 1688 O O . ASN A 1 214 ? 19.704 -0.728 -24.048 1.00 59.06 214 ASN A O 1
ATOM 1692 N N . LYS A 1 215 ? 21.293 -1.051 -25.614 1.00 69.69 215 LYS A N 1
ATOM 1693 C CA . LYS A 1 215 ? 21.354 -2.533 -25.582 1.00 69.69 215 LYS A CA 1
ATOM 1694 C C . LYS A 1 215 ? 21.405 -3.129 -24.164 1.00 69.69 215 LYS A C 1
ATOM 1696 O O . LYS A 1 215 ? 21.111 -4.301 -23.955 1.00 69.69 215 LYS A O 1
ATOM 1701 N N . TRP A 1 216 ? 21.784 -2.312 -23.186 1.00 76.00 216 TRP A N 1
ATOM 1702 C CA . TRP A 1 216 ? 21.910 -2.650 -21.779 1.00 76.00 216 TRP A CA 1
ATOM 1703 C C . TRP A 1 216 ? 20.664 -2.369 -20.911 1.00 76.00 216 TRP A C 1
ATOM 1705 O O . TRP A 1 216 ? 20.611 -2.862 -19.787 1.00 76.00 216 TRP A O 1
ATOM 1715 N N . SER A 1 217 ? 19.652 -1.615 -21.369 1.00 83.75 217 SER A N 1
ATOM 1716 C CA . SER A 1 217 ? 18.394 -1.414 -20.622 1.00 83.75 217 SER A CA 1
ATOM 1717 C C . SER A 1 217 ? 17.185 -1.108 -21.504 1.00 83.75 217 SER A C 1
ATOM 1719 O O . SER A 1 217 ? 17.285 -0.389 -22.493 1.00 83.75 217 SER A O 1
ATOM 1721 N N . PHE A 1 218 ? 16.010 -1.550 -21.064 1.00 86.38 218 PHE A N 1
ATOM 1722 C CA . PHE A 1 218 ? 14.735 -1.283 -21.719 1.00 86.38 218 PHE A CA 1
ATOM 1723 C C . PHE A 1 218 ? 13.731 -0.644 -20.761 1.00 86.38 218 PHE A C 1
ATOM 1725 O O . PHE A 1 218 ? 13.723 -0.913 -19.560 1.00 86.38 218 PHE A O 1
ATOM 1732 N N . VAL A 1 219 ? 12.893 0.245 -21.297 1.00 89.00 219 VAL A N 1
ATOM 1733 C CA . VAL A 1 219 ? 11.861 0.955 -20.531 1.00 89.00 219 VAL A CA 1
ATOM 1734 C C . VAL A 1 219 ? 10.626 0.066 -20.421 1.00 89.00 219 VAL A C 1
ATOM 1736 O O . VAL A 1 219 ? 10.028 -0.293 -21.432 1.00 89.00 219 VAL A O 1
ATOM 1739 N N . ILE A 1 220 ? 10.229 -0.259 -19.193 1.00 91.25 220 ILE A N 1
ATOM 1740 C CA . ILE A 1 220 ? 9.020 -1.050 -18.902 1.00 91.25 220 ILE A CA 1
ATOM 1741 C C . ILE A 1 220 ? 7.853 -0.183 -18.414 1.00 91.25 220 ILE A C 1
ATOM 1743 O O . ILE A 1 220 ? 6.706 -0.624 -18.426 1.00 91.25 220 ILE A O 1
ATOM 1747 N N . GLY A 1 221 ? 8.113 1.084 -18.082 1.00 92.69 221 GLY A N 1
ATOM 1748 C CA . GLY A 1 221 ? 7.083 2.080 -17.803 1.00 92.69 221 GLY A CA 1
ATOM 1749 C C . GLY A 1 221 ? 7.660 3.491 -17.666 1.00 92.69 221 GLY A C 1
ATOM 1750 O O . GLY A 1 221 ? 8.851 3.661 -17.407 1.00 92.69 221 GLY A O 1
ATOM 1751 N N . ALA A 1 222 ? 6.828 4.518 -17.848 1.00 92.31 222 ALA A N 1
ATOM 1752 C CA . ALA A 1 222 ? 7.260 5.917 -17.783 1.00 92.31 222 ALA A CA 1
ATOM 1753 C C . ALA A 1 222 ? 6.307 6.789 -16.958 1.00 92.31 222 ALA A C 1
ATOM 1755 O O . ALA A 1 222 ? 5.088 6.665 -17.065 1.00 92.31 222 ALA A O 1
ATOM 1756 N N . TYR A 1 223 ? 6.876 7.700 -16.165 1.00 93.00 223 TYR A N 1
ATOM 1757 C CA . TYR A 1 223 ? 6.138 8.688 -15.387 1.00 93.00 223 TYR A CA 1
ATOM 1758 C C . TYR A 1 223 ? 5.297 9.572 -16.305 1.00 93.00 223 TYR A C 1
ATOM 1760 O O . TYR A 1 223 ? 5.789 10.138 -17.285 1.00 93.00 223 TYR A O 1
ATOM 1768 N N . ARG A 1 224 ? 4.027 9.747 -15.942 1.00 91.62 224 ARG A N 1
ATOM 1769 C CA . ARG A 1 224 ? 3.132 10.725 -16.562 1.00 91.62 224 ARG A CA 1
ATOM 1770 C C . ARG A 1 224 ? 2.426 11.522 -15.478 1.00 91.62 224 ARG A C 1
ATOM 1772 O O . ARG A 1 224 ? 1.744 10.940 -14.642 1.00 91.62 224 ARG A O 1
ATOM 1779 N N . ASN A 1 225 ? 2.531 12.849 -15.548 1.00 85.31 225 ASN A N 1
ATOM 1780 C CA . ASN A 1 225 ? 2.131 13.783 -14.486 1.00 85.31 225 ASN A CA 1
ATOM 1781 C C . ASN A 1 225 ? 0.689 13.617 -13.960 1.00 85.31 225 ASN A C 1
ATOM 1783 O O . ASN A 1 225 ? 0.420 13.944 -12.812 1.00 85.31 225 ASN A O 1
ATOM 1787 N N . HIS A 1 226 ? -0.228 13.096 -14.779 1.00 86.31 226 HIS A N 1
ATOM 1788 C CA . HIS A 1 226 ? -1.645 12.924 -14.424 1.00 86.31 226 HIS A CA 1
ATOM 1789 C C . HIS A 1 226 ? -2.079 11.462 -14.249 1.00 86.31 226 HIS A C 1
ATOM 1791 O O . HIS A 1 226 ? -3.234 11.205 -13.926 1.00 86.31 226 HIS A O 1
ATOM 1797 N N . ILE A 1 227 ? -1.177 10.505 -14.476 1.00 88.38 227 ILE A N 1
ATOM 1798 C CA . ILE A 1 227 ? -1.477 9.065 -14.409 1.00 88.38 227 ILE A CA 1
ATOM 1799 C C . ILE A 1 227 ? -0.675 8.419 -13.280 1.00 88.38 227 ILE A C 1
ATOM 1801 O O . ILE A 1 227 ? -1.220 7.668 -12.476 1.00 88.38 227 ILE A O 1
ATOM 1805 N N . THR A 1 228 ? 0.612 8.745 -13.186 1.00 93.44 228 THR A N 1
ATOM 1806 C CA . THR A 1 228 ? 1.536 8.164 -12.214 1.00 93.44 228 THR A CA 1
ATOM 1807 C C . THR A 1 228 ? 1.419 8.893 -10.881 1.00 93.44 228 THR A C 1
ATOM 1809 O O . THR A 1 228 ? 2.191 9.801 -10.581 1.00 93.44 228 THR A O 1
ATOM 1812 N N . ARG A 1 229 ? 0.425 8.493 -10.086 1.00 94.94 229 ARG A N 1
ATOM 1813 C CA . ARG A 1 229 ? 0.233 8.930 -8.698 1.00 94.94 229 ARG A CA 1
ATOM 1814 C C . ARG A 1 229 ? -0.166 7.748 -7.807 1.00 94.94 229 ARG A C 1
ATOM 1816 O O . ARG A 1 229 ? -0.838 6.847 -8.315 1.00 94.94 229 ARG A O 1
ATOM 1823 N N . PRO A 1 230 ? 0.224 7.732 -6.520 1.00 96.38 230 PRO A N 1
ATOM 1824 C CA . PRO A 1 230 ? -0.228 6.700 -5.599 1.00 96.38 230 PRO A CA 1
ATOM 1825 C C . PRO A 1 230 ? -1.748 6.764 -5.448 1.00 96.38 230 PRO A C 1
ATOM 1827 O O . PRO A 1 230 ? -2.311 7.853 -5.302 1.00 96.38 230 PRO A O 1
ATOM 1830 N N . ARG A 1 231 ? -2.413 5.616 -5.497 1.00 95.19 231 ARG A N 1
ATOM 1831 C CA . ARG A 1 231 ? -3.868 5.496 -5.369 1.00 95.19 231 ARG A CA 1
ATOM 1832 C C . ARG A 1 231 ? -4.238 4.238 -4.598 1.00 95.19 231 ARG A C 1
ATOM 1834 O O . ARG A 1 231 ? -3.497 3.254 -4.635 1.00 95.19 231 ARG A O 1
ATOM 1841 N N . TRP A 1 232 ? -5.389 4.262 -3.943 1.00 94.81 232 TRP A N 1
ATOM 1842 C CA . TRP A 1 232 ? -5.927 3.083 -3.282 1.00 94.81 232 TRP A CA 1
ATOM 1843 C C . TRP A 1 232 ? -6.666 2.189 -4.284 1.00 94.81 232 TRP A C 1
ATOM 1845 O O . TRP A 1 232 ? -7.558 2.643 -5.001 1.00 94.81 232 TRP A O 1
ATOM 1855 N N . ASN A 1 233 ? -6.312 0.906 -4.336 1.00 92.62 233 ASN A N 1
ATOM 1856 C CA . ASN A 1 233 ? -7.046 -0.098 -5.097 1.00 92.62 233 ASN A CA 1
ATOM 1857 C C . ASN A 1 233 ? -7.996 -0.849 -4.161 1.00 92.62 233 ASN A C 1
ATOM 1859 O O . ASN A 1 233 ? -7.586 -1.787 -3.481 1.00 92.62 233 ASN A O 1
ATOM 1863 N N . SER A 1 234 ? -9.276 -0.469 -4.159 1.00 88.06 234 SER A N 1
ATOM 1864 C CA . SER A 1 234 ? -10.288 -1.064 -3.276 1.00 88.06 234 SER A CA 1
ATOM 1865 C C . SER A 1 234 ? -10.472 -2.569 -3.483 1.00 88.06 234 SER A C 1
ATOM 1867 O O . SER A 1 234 ? -10.650 -3.297 -2.513 1.00 88.06 234 SER A O 1
ATOM 1869 N N . LYS A 1 235 ? -10.356 -3.066 -4.723 1.00 87.38 235 LYS A N 1
ATOM 1870 C CA . LYS A 1 235 ? -10.519 -4.498 -5.032 1.00 87.38 235 LYS A CA 1
ATOM 1871 C C . LYS A 1 235 ? -9.413 -5.357 -4.431 1.00 87.38 235 LYS A C 1
ATOM 1873 O O . LYS A 1 235 ? -9.663 -6.489 -4.037 1.00 87.38 235 LYS A O 1
ATOM 1878 N N . ARG A 1 236 ? -8.184 -4.839 -4.420 1.00 86.25 236 ARG A N 1
ATOM 1879 C CA . ARG A 1 236 ? -7.000 -5.546 -3.906 1.00 86.25 2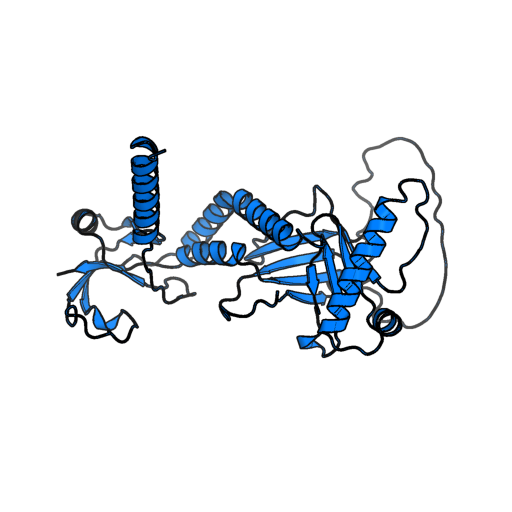36 ARG A CA 1
ATOM 1880 C C . ARG A 1 236 ? -6.635 -5.142 -2.480 1.00 86.25 236 ARG A C 1
ATOM 1882 O O . ARG A 1 236 ? -5.729 -5.745 -1.921 1.00 86.25 236 ARG A O 1
ATOM 1889 N N . ARG A 1 237 ? -7.310 -4.127 -1.933 1.00 89.88 237 ARG A N 1
ATOM 1890 C CA . ARG A 1 237 ? -7.003 -3.486 -0.652 1.00 89.88 237 ARG A CA 1
ATOM 1891 C C . ARG A 1 237 ? -5.510 -3.160 -0.521 1.00 89.88 237 ARG A C 1
ATOM 1893 O O . ARG A 1 237 ? -4.870 -3.526 0.456 1.00 89.88 237 ARG A O 1
ATOM 1900 N N . VAL A 1 238 ? -4.953 -2.495 -1.535 1.00 92.56 238 VAL A N 1
ATOM 1901 C CA . VAL A 1 238 ? -3.524 -2.152 -1.587 1.00 92.56 238 VAL A CA 1
ATOM 1902 C C . VAL A 1 238 ? -3.303 -0.767 -2.181 1.00 92.56 238 VAL A C 1
ATOM 1904 O O . VAL A 1 238 ? -4.040 -0.324 -3.068 1.00 92.56 238 VAL A O 1
ATOM 19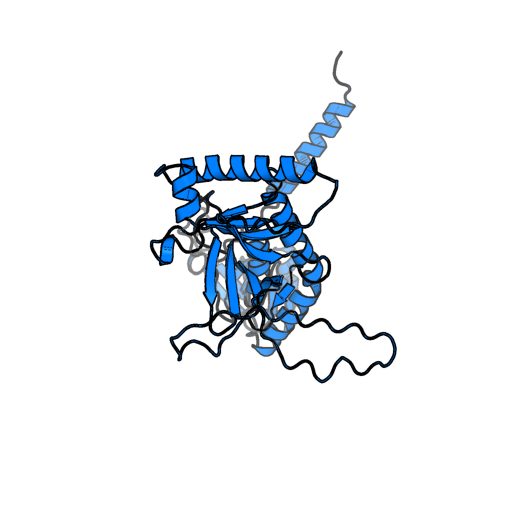07 N N . TRP A 1 239 ? -2.254 -0.092 -1.720 1.00 95.94 239 TRP A N 1
ATOM 1908 C CA . TRP A 1 239 ? -1.765 1.130 -2.345 1.00 95.94 239 TRP A CA 1
ATOM 1909 C C . TRP A 1 239 ? -0.953 0.799 -3.590 1.00 95.94 239 TRP A C 1
ATOM 1911 O O . TRP A 1 239 ? -0.021 -0.003 -3.536 1.00 95.94 239 TRP A O 1
ATOM 1921 N N . GLU A 1 240 ? -1.271 1.437 -4.713 1.00 95.88 240 GLU A N 1
ATOM 1922 C CA . GLU A 1 240 ? -0.584 1.196 -5.979 1.00 95.88 240 GLU A CA 1
ATOM 1923 C C . GLU A 1 240 ? -0.170 2.484 -6.699 1.00 95.88 240 GLU A C 1
ATOM 1925 O O . GLU A 1 240 ? -0.771 3.544 -6.535 1.00 95.88 240 GLU A O 1
ATOM 1930 N N . LEU A 1 241 ? 0.867 2.384 -7.526 1.00 95.75 241 LEU A N 1
ATOM 1931 C CA . LEU A 1 241 ? 1.389 3.441 -8.384 1.00 95.75 241 LEU A CA 1
ATOM 1932 C C . LEU A 1 241 ? 1.655 2.870 -9.778 1.00 95.75 241 LEU A C 1
ATOM 1934 O O . LEU A 1 241 ? 2.380 1.888 -9.927 1.00 95.75 241 LEU A O 1
ATOM 1938 N N . ILE A 1 242 ? 1.088 3.504 -10.807 1.00 94.94 242 ILE A N 1
ATOM 1939 C CA . ILE A 1 242 ? 1.114 2.977 -12.178 1.00 94.94 242 ILE A CA 1
ATOM 1940 C C . ILE A 1 242 ? 2.069 3.763 -13.072 1.00 94.94 242 ILE A C 1
ATOM 1942 O O . ILE A 1 242 ? 1.982 4.988 -13.206 1.00 94.94 242 ILE A O 1
ATOM 1946 N N . TYR A 1 243 ? 2.940 3.021 -13.747 1.00 95.00 243 TYR A N 1
ATOM 1947 C CA . TYR A 1 243 ? 3.809 3.487 -14.817 1.00 95.00 243 TYR A CA 1
ATOM 1948 C C . TYR A 1 243 ? 3.319 2.898 -16.146 1.00 95.00 243 TYR A C 1
ATOM 1950 O O . TYR A 1 243 ? 3.615 1.739 -16.449 1.00 95.00 243 TYR A O 1
ATOM 1958 N N . PRO A 1 244 ? 2.570 3.667 -16.955 1.00 91.88 244 PRO A N 1
ATOM 1959 C CA . PRO A 1 244 ? 2.094 3.181 -18.245 1.00 91.88 244 PRO A CA 1
ATOM 1960 C C . PRO A 1 244 ? 3.264 2.912 -19.200 1.00 91.88 244 PRO A C 1
ATOM 1962 O O . PRO A 1 244 ? 4.235 3.680 -19.236 1.00 91.88 244 PRO A O 1
ATOM 1965 N N . SER A 1 245 ? 3.143 1.868 -20.025 1.00 89.38 245 SER A N 1
ATOM 1966 C CA . SER A 1 245 ? 4.059 1.607 -21.138 1.00 89.38 245 SER A CA 1
ATOM 1967 C C . SER A 1 245 ? 3.419 1.946 -22.481 1.00 89.38 245 SER A C 1
ATOM 1969 O O . SER A 1 245 ? 2.200 1.959 -22.647 1.00 89.38 245 SER A O 1
ATOM 1971 N N . LYS A 1 246 ? 4.265 2.237 -23.472 1.00 84.38 246 LYS A N 1
ATOM 1972 C CA . LYS A 1 246 ? 3.849 2.295 -24.882 1.00 84.38 246 LYS A CA 1
ATOM 1973 C C . LYS A 1 246 ? 3.963 0.930 -25.567 1.00 84.38 246 LYS A C 1
ATOM 1975 O O . LYS A 1 246 ? 3.475 0.786 -26.681 1.00 84.38 246 LYS A O 1
ATOM 1980 N N . ARG A 1 247 ? 4.607 -0.044 -24.913 1.00 85.06 247 ARG A N 1
ATOM 1981 C CA . ARG A 1 247 ? 4.843 -1.380 -25.458 1.00 85.06 247 ARG A CA 1
ATOM 1982 C C . ARG A 1 247 ? 3.517 -2.113 -25.627 1.00 85.06 247 ARG A C 1
ATOM 1984 O O . ARG A 1 247 ? 2.757 -2.252 -24.669 1.00 85.06 247 ARG A O 1
ATOM 1991 N N . ILE A 1 248 ? 3.276 -2.583 -26.843 1.00 85.69 248 ILE A N 1
ATOM 1992 C CA . ILE A 1 248 ? 2.123 -3.410 -27.175 1.00 85.69 248 ILE A CA 1
ATOM 1993 C C . ILE A 1 248 ? 2.306 -4.785 -26.530 1.00 85.69 248 ILE A C 1
ATOM 1995 O O . ILE A 1 248 ? 3.414 -5.323 -26.478 1.00 85.69 248 ILE A O 1
ATOM 1999 N N . CYS A 1 249 ? 1.224 -5.312 -25.981 1.00 84.81 249 CYS A N 1
ATOM 2000 C CA . CYS A 1 249 ? 1.152 -6.645 -25.431 1.00 84.81 249 CYS A CA 1
ATOM 2001 C C . CYS A 1 249 ? 0.328 -7.523 -26.369 1.00 84.81 249 CYS A C 1
ATOM 2003 O O . CYS A 1 249 ? -0.872 -7.320 -26.523 1.00 84.81 249 CYS A O 1
ATOM 2005 N N . ASN A 1 250 ? 0.983 -8.503 -26.985 1.00 79.44 250 ASN A N 1
ATOM 2006 C CA . ASN A 1 250 ? 0.319 -9.502 -27.811 1.00 79.44 250 ASN A CA 1
ATOM 2007 C C . ASN A 1 250 ? 0.183 -10.786 -26.989 1.00 79.44 250 ASN A C 1
ATOM 2009 O O . ASN A 1 250 ? 1.063 -11.644 -27.019 1.00 79.44 250 ASN A O 1
ATOM 2013 N N . VAL A 1 251 ? -0.908 -10.918 -26.230 1.00 65.31 251 VAL A N 1
ATOM 2014 C CA . VAL A 1 251 ? -1.201 -12.138 -25.447 1.00 65.31 251 VAL A CA 1
ATOM 2015 C C . VAL A 1 251 ? -1.517 -13.335 -26.366 1.00 65.31 251 VAL A C 1
ATOM 2017 O O . VAL A 1 251 ? -1.437 -14.488 -25.947 1.00 65.31 251 VAL A O 1
ATOM 2020 N N . SER A 1 252 ? -1.801 -13.084 -27.649 1.00 54.12 252 SER A N 1
ATOM 2021 C CA . SER A 1 252 ? -2.196 -14.088 -28.645 1.00 54.12 252 SER A CA 1
ATOM 2022 C C . SER A 1 252 ? -1.058 -14.923 -29.252 1.00 54.12 252 SER A C 1
ATOM 2024 O O . SER A 1 252 ? -1.353 -15.874 -29.966 1.00 54.12 252 SER A O 1
ATOM 2026 N N . MET A 1 253 ? 0.222 -14.649 -28.971 1.00 47.88 253 MET A N 1
ATOM 2027 C CA . MET A 1 253 ? 1.353 -15.368 -29.594 1.00 47.88 253 MET A CA 1
ATOM 2028 C C . MET A 1 253 ? 2.139 -16.253 -28.617 1.00 47.88 253 MET A C 1
ATOM 2030 O O . MET A 1 253 ? 3.359 -16.176 -28.521 1.00 47.88 253 MET A O 1
ATOM 2034 N N . THR A 1 254 ? 1.441 -17.138 -27.901 1.00 42.97 254 THR A N 1
ATOM 2035 C CA . THR A 1 254 ? 2.103 -18.281 -27.228 1.00 42.97 254 THR A CA 1
ATOM 2036 C C . THR A 1 254 ? 1.776 -19.621 -27.892 1.00 42.97 254 THR A C 1
ATOM 2038 O O . THR A 1 254 ? 2.016 -20.679 -27.319 1.00 42.97 254 THR A O 1
ATOM 2041 N N . SER A 1 255 ? 1.257 -19.590 -29.122 1.00 38.81 255 SER A N 1
ATOM 2042 C CA . SER A 1 255 ? 1.006 -20.784 -29.931 1.00 38.81 255 SER A CA 1
ATOM 2043 C C . SER A 1 255 ? 1.193 -20.507 -31.424 1.00 38.81 255 SER A C 1
ATOM 2045 O O . SER A 1 255 ? 0.265 -20.687 -32.201 1.00 38.81 255 SER A O 1
ATOM 2047 N N . SER A 1 256 ? 2.370 -20.034 -31.819 1.00 32.91 256 SER A N 1
ATOM 2048 C CA . SER A 1 256 ? 2.878 -20.183 -33.190 1.00 32.91 256 SER A CA 1
ATOM 2049 C C . SER A 1 256 ? 4.303 -19.657 -33.237 1.00 32.91 256 SER A C 1
ATOM 2051 O O . SER A 1 256 ? 4.566 -18.466 -33.095 1.00 32.91 256 SER A O 1
ATOM 2053 N N . GLN A 1 257 ? 5.209 -20.612 -33.349 1.00 41.75 257 GLN A N 1
ATOM 2054 C CA . GLN A 1 257 ? 6.563 -20.448 -33.835 1.00 41.75 257 GLN A CA 1
ATOM 2055 C C . GLN A 1 257 ? 6.518 -19.919 -35.285 1.00 41.75 257 GLN A C 1
ATOM 2057 O O . GLN A 1 257 ? 5.534 -20.180 -35.972 1.00 41.75 257 GLN A O 1
ATOM 2062 N N . GLU A 1 258 ? 7.611 -19.272 -35.702 1.00 39.09 258 GLU A N 1
ATOM 2063 C CA . GLU A 1 258 ? 8.012 -18.897 -37.078 1.00 39.09 258 GLU A CA 1
ATOM 2064 C C . GLU A 1 258 ? 7.802 -17.422 -37.484 1.00 39.09 258 GLU A C 1
ATOM 2066 O O . GLU A 1 258 ? 6.691 -16.931 -37.635 1.00 39.09 258 GLU A O 1
ATOM 2071 N N . GLU A 1 259 ? 8.952 -16.729 -37.522 1.00 45.22 259 GLU A N 1
ATOM 2072 C CA . GLU A 1 259 ? 9.464 -15.854 -38.592 1.00 45.22 259 GLU A CA 1
ATOM 2073 C C . GLU A 1 259 ? 8.454 -15.020 -39.397 1.00 45.22 259 GLU A C 1
ATOM 2075 O O . GLU A 1 259 ? 7.647 -15.560 -40.137 1.00 45.22 259 GLU A O 1
ATOM 2080 N N . GLU A 1 260 ? 8.566 -13.691 -39.327 1.00 40.09 260 GLU A N 1
ATOM 2081 C CA . GLU A 1 260 ? 9.120 -12.874 -40.424 1.00 40.09 260 GLU A CA 1
ATOM 2082 C C . GLU A 1 260 ? 9.083 -11.380 -40.059 1.00 40.09 260 GLU A C 1
ATOM 2084 O O . GLU A 1 260 ? 8.181 -10.890 -39.374 1.00 40.09 260 GLU A O 1
ATOM 2089 N N . ASP A 1 261 ? 10.149 -10.697 -40.474 1.00 43.94 261 ASP A N 1
ATOM 2090 C CA . ASP A 1 261 ? 10.257 -9.248 -40.585 1.00 43.94 261 ASP A CA 1
ATOM 2091 C C . ASP A 1 261 ? 9.075 -8.685 -41.383 1.00 43.94 261 ASP A C 1
ATOM 2093 O O . ASP A 1 261 ? 8.717 -9.258 -42.402 1.00 43.94 261 ASP A O 1
ATOM 2097 N N . ASP A 1 262 ? 8.521 -7.546 -40.960 1.00 37.12 262 ASP A N 1
ATOM 2098 C CA . ASP A 1 262 ? 8.155 -6.488 -41.907 1.00 37.12 262 ASP A CA 1
ATOM 2099 C C . ASP A 1 262 ? 7.889 -5.163 -41.175 1.00 37.12 262 ASP A C 1
ATOM 2101 O O . ASP A 1 262 ? 7.010 -5.012 -40.319 1.00 37.12 262 ASP A O 1
ATOM 2105 N N . GLU A 1 263 ? 8.719 -4.182 -41.522 1.00 46.56 263 GLU A N 1
ATOM 2106 C CA . GLU A 1 263 ? 8.551 -2.770 -41.220 1.00 46.56 263 GLU A CA 1
ATOM 2107 C C . GLU A 1 263 ? 7.400 -2.213 -42.071 1.00 46.56 263 GLU A C 1
ATOM 2109 O O . GLU A 1 263 ? 7.579 -1.949 -43.257 1.00 46.56 263 GLU A O 1
ATOM 2114 N N . GLU A 1 264 ? 6.226 -1.972 -41.481 1.00 36.94 264 GLU A N 1
ATOM 2115 C CA . GLU A 1 264 ? 5.164 -1.218 -42.163 1.00 36.94 264 GLU A CA 1
ATOM 2116 C C . GLU A 1 264 ? 4.959 0.166 -41.521 1.00 36.94 264 GLU A C 1
ATOM 2118 O O . GLU A 1 264 ? 4.238 0.362 -40.536 1.00 36.94 264 GLU A O 1
ATOM 2123 N N . GLU A 1 265 ? 5.635 1.160 -42.108 1.00 40.72 265 GLU A N 1
ATOM 2124 C CA . GLU A 1 265 ? 5.328 2.584 -41.974 1.00 40.72 265 GLU A CA 1
ATOM 2125 C C . GLU A 1 265 ? 3.911 2.873 -42.502 1.00 40.72 265 GLU A C 1
ATOM 2127 O O . GLU A 1 265 ? 3.699 3.099 -43.694 1.00 40.72 265 GLU A O 1
ATOM 2132 N N . VAL A 1 266 ? 2.921 2.969 -41.613 1.00 34.03 266 VAL A N 1
ATOM 2133 C CA . VAL A 1 266 ? 1.614 3.532 -41.986 1.00 34.03 266 VAL A CA 1
ATOM 2134 C C . VAL A 1 266 ? 1.641 5.050 -41.819 1.00 34.03 266 VAL A C 1
ATOM 2136 O O . VAL A 1 266 ? 1.366 5.613 -40.756 1.00 34.03 266 VAL A O 1
ATOM 2139 N N . SER A 1 267 ? 1.966 5.721 -42.920 1.00 38.59 267 SER A N 1
ATOM 2140 C CA . SER A 1 267 ? 1.752 7.150 -43.127 1.00 38.59 267 SER A CA 1
ATOM 2141 C C . SER A 1 267 ? 0.279 7.429 -43.455 1.00 38.59 267 SER A C 1
ATOM 2143 O O . SER A 1 267 ? -0.206 7.079 -44.525 1.00 38.59 267 SER A O 1
ATOM 2145 N N . ILE A 1 268 ? -0.461 8.107 -42.566 1.00 36.56 268 ILE A N 1
ATOM 2146 C CA . ILE A 1 268 ? -1.727 8.763 -42.943 1.00 36.56 268 ILE A CA 1
ATOM 2147 C C . ILE A 1 268 ? -1.806 10.147 -42.292 1.00 36.56 268 ILE A C 1
ATOM 2149 O O . ILE A 1 268 ? -2.218 10.318 -41.146 1.00 36.56 268 ILE A O 1
ATOM 2153 N N . PHE A 1 269 ? -1.444 11.163 -43.077 1.00 39.72 269 PHE A N 1
ATOM 2154 C CA . PHE A 1 269 ? -1.946 12.522 -42.906 1.00 39.72 269 PHE A CA 1
ATOM 2155 C C . PHE A 1 269 ? -3.432 12.550 -43.286 1.00 39.72 269 PHE A C 1
ATOM 2157 O O . PHE A 1 269 ? -3.771 12.314 -44.447 1.00 39.72 269 PHE A O 1
ATOM 2164 N N . ARG A 1 270 ? -4.319 12.947 -42.366 1.00 36.41 270 ARG A N 1
ATOM 2165 C CA . ARG A 1 270 ? -5.553 13.642 -42.758 1.00 36.41 270 ARG A CA 1
ATOM 2166 C C . ARG A 1 270 ? -6.057 14.575 -41.658 1.00 36.41 270 ARG A C 1
ATOM 2168 O O . ARG A 1 270 ? -6.257 14.181 -40.516 1.00 36.41 270 ARG A O 1
ATOM 2175 N N . LYS A 1 271 ? -6.185 15.835 -42.065 1.00 38.09 271 LYS A N 1
ATOM 2176 C CA . LYS A 1 271 ? -6.737 16.986 -41.354 1.00 38.09 271 LYS A CA 1
ATOM 2177 C C . LYS A 1 271 ? -8.255 16.853 -41.188 1.00 38.09 271 LYS A C 1
ATOM 2179 O O . LYS A 1 271 ? -8.919 16.411 -42.120 1.00 38.09 271 LYS A O 1
ATOM 2184 N N . ASP A 1 272 ? -8.710 17.384 -40.058 1.00 39.16 272 ASP A N 1
ATOM 2185 C CA . ASP A 1 272 ? -10.008 17.997 -39.763 1.00 39.16 272 ASP A CA 1
ATOM 2186 C C . ASP A 1 272 ? -11.291 17.136 -39.739 1.00 39.16 272 ASP A C 1
ATOM 2188 O O . ASP A 1 272 ? -11.664 16.468 -40.700 1.00 39.16 272 ASP A O 1
ATOM 2192 N N . ASN A 1 273 ? -12.001 17.331 -38.618 1.00 35.44 273 ASN A N 1
ATOM 2193 C CA . ASN A 1 273 ? -13.394 17.028 -38.263 1.00 35.44 273 ASN A CA 1
ATOM 2194 C C . ASN A 1 273 ? -13.738 15.718 -37.526 1.00 35.44 273 ASN A C 1
ATOM 2196 O O . ASN A 1 273 ? -13.298 14.624 -37.861 1.00 35.44 273 ASN A O 1
ATOM 2200 N N . ASP A 1 274 ? -14.625 15.920 -36.545 1.00 34.78 274 ASP A N 1
ATOM 2201 C CA . ASP A 1 274 ? -15.493 14.979 -35.833 1.00 34.78 274 ASP A CA 1
ATOM 2202 C C . ASP A 1 274 ? -14.878 14.055 -34.775 1.00 34.78 274 ASP A C 1
ATOM 2204 O O . ASP A 1 274 ? -14.402 12.952 -35.029 1.00 34.78 274 ASP A O 1
ATOM 2208 N N . GLU A 1 275 ? -14.930 14.529 -33.525 1.00 41.53 275 GLU A N 1
ATOM 2209 C CA . GLU A 1 275 ? -15.809 14.071 -32.421 1.00 41.53 275 GLU A CA 1
ATOM 2210 C C . GLU A 1 275 ? -16.468 12.663 -32.475 1.00 41.53 275 GLU A C 1
ATOM 2212 O O . GLU A 1 275 ? -17.516 12.419 -31.882 1.00 41.53 275 GLU A O 1
ATOM 2217 N N . LEU A 1 276 ? -15.829 11.690 -33.125 1.00 39.16 276 LEU A N 1
ATOM 2218 C CA . LEU A 1 276 ? -16.265 10.291 -33.229 1.00 39.16 276 LEU A CA 1
ATOM 2219 C C . LEU A 1 276 ? -15.087 9.294 -33.185 1.00 39.16 276 LEU A C 1
ATOM 2221 O O . LEU A 1 276 ? -15.244 8.104 -33.457 1.00 39.16 276 LEU A O 1
ATOM 2225 N N . LEU A 1 277 ? -13.906 9.758 -32.761 1.00 41.19 277 LEU A N 1
ATOM 2226 C CA . LEU A 1 277 ? -12.664 8.979 -32.616 1.00 41.19 277 LEU A CA 1
ATOM 2227 C C . LEU A 1 277 ? -12.563 8.146 -31.320 1.00 41.19 277 LEU A C 1
ATOM 2229 O O . LEU A 1 277 ? -11.516 7.569 -31.034 1.00 41.19 277 LEU A O 1
ATOM 2233 N N . THR A 1 278 ? -13.627 8.044 -30.521 1.00 38.34 278 THR A N 1
ATOM 2234 C CA . THR A 1 278 ? -13.608 7.332 -29.225 1.00 38.34 278 THR A CA 1
ATOM 2235 C C . THR A 1 278 ? -14.248 5.944 -29.235 1.00 38.34 278 THR A C 1
ATOM 2237 O O . THR A 1 278 ? -14.291 5.306 -28.185 1.00 38.34 278 THR A O 1
ATOM 2240 N N . LYS A 1 279 ? -14.724 5.427 -30.378 1.00 38.22 279 LYS A N 1
ATOM 2241 C CA . LYS A 1 279 ? -15.496 4.164 -30.394 1.00 38.22 279 LYS A CA 1
ATOM 2242 C C . LYS A 1 279 ? -15.008 3.038 -31.311 1.00 38.22 279 LYS A C 1
ATOM 2244 O O . LYS A 1 279 ? -15.691 2.023 -31.387 1.00 38.22 279 LYS A O 1
ATOM 2249 N N . LYS A 1 280 ? -13.841 3.150 -31.960 1.00 36.22 280 LYS A N 1
ATOM 2250 C CA . LYS A 1 280 ? -13.340 2.069 -32.838 1.00 36.22 280 LYS A CA 1
ATOM 2251 C C . LYS A 1 280 ? -11.815 1.895 -32.913 1.00 36.22 280 LYS A C 1
ATOM 2253 O O . LYS A 1 280 ? -11.306 1.388 -33.902 1.00 36.22 280 LYS A O 1
ATOM 2258 N N . PHE A 1 281 ? -11.086 2.280 -31.863 1.00 42.31 281 PHE A N 1
ATOM 2259 C CA . PHE A 1 281 ? -9.763 1.702 -31.608 1.00 42.31 281 PHE A CA 1
ATOM 2260 C C . PHE A 1 281 ? -9.959 0.509 -30.682 1.00 42.31 281 PHE A C 1
ATOM 2262 O O . PHE A 1 281 ? -9.970 0.652 -29.457 1.00 42.31 281 PHE A O 1
ATOM 2269 N N . ASP A 1 282 ? -10.189 -0.650 -31.294 1.00 43.41 282 ASP A N 1
ATOM 2270 C CA . ASP A 1 282 ? -10.140 -1.925 -30.601 1.00 43.41 282 ASP A CA 1
ATOM 2271 C C . ASP A 1 282 ? -8.839 -2.035 -29.799 1.00 43.41 282 ASP A C 1
ATOM 2273 O O . ASP A 1 282 ? -7.766 -1.564 -30.188 1.00 43.41 282 ASP A O 1
ATOM 2277 N N . LYS A 1 283 ? -9.013 -2.569 -28.596 1.00 57.62 283 LYS A N 1
ATOM 2278 C CA . LYS A 1 283 ? -8.090 -2.561 -27.467 1.00 57.62 283 LYS A CA 1
ATOM 2279 C C . LYS A 1 283 ? -6.745 -3.184 -27.836 1.00 57.62 283 LYS A C 1
ATOM 2281 O O . LYS A 1 283 ? -6.541 -4.376 -27.638 1.00 57.62 283 LYS A O 1
ATOM 2286 N N . VAL A 1 284 ? -5.793 -2.378 -28.292 1.00 66.88 284 VAL A N 1
ATOM 2287 C CA . VAL A 1 284 ? -4.387 -2.781 -28.233 1.00 66.88 284 VAL A CA 1
ATOM 2288 C C . VAL A 1 284 ? -4.023 -2.858 -26.753 1.00 66.88 284 VAL A C 1
ATOM 2290 O O . VAL A 1 284 ? -3.841 -1.822 -26.102 1.00 66.88 284 VAL A O 1
ATOM 2293 N N . GLU A 1 285 ? -3.995 -4.077 -26.212 1.00 81.81 285 GLU A N 1
ATOM 2294 C CA . GLU A 1 285 ? -3.507 -4.340 -24.863 1.00 81.81 285 GLU A CA 1
ATOM 2295 C C . GLU A 1 285 ? -2.061 -3.856 -24.787 1.00 81.81 285 GLU A C 1
ATOM 2297 O O . GLU A 1 285 ? -1.243 -4.093 -25.677 1.00 81.81 285 GLU A O 1
ATOM 2302 N N . ARG A 1 286 ? -1.752 -3.070 -23.760 1.00 88.44 286 ARG A N 1
ATOM 2303 C CA . ARG A 1 286 ? -0.418 -2.508 -23.559 1.00 88.44 286 ARG A CA 1
ATOM 2304 C C . ARG A 1 286 ? 0.134 -3.026 -22.259 1.00 88.44 286 ARG A C 1
ATOM 2306 O O . ARG A 1 286 ? -0.608 -3.272 -21.315 1.00 88.44 286 ARG A O 1
ATOM 2313 N N . TRP A 1 287 ? 1.452 -3.137 -22.222 1.00 92.00 287 TRP A N 1
ATOM 2314 C CA . TRP A 1 287 ? 2.127 -3.430 -20.978 1.00 92.00 287 TRP A CA 1
ATOM 2315 C C . TRP A 1 287 ? 1.913 -2.299 -19.972 1.00 92.00 287 TRP A C 1
ATOM 2317 O O . TRP A 1 287 ? 2.021 -1.114 -20.297 1.00 92.00 287 TRP A O 1
ATOM 2327 N N . GLU A 1 288 ? 1.672 -2.665 -18.726 1.00 92.81 288 GLU A N 1
ATOM 2328 C CA . GLU A 1 288 ? 1.626 -1.738 -17.605 1.00 92.81 288 GLU A CA 1
ATOM 2329 C C . GLU A 1 288 ? 2.623 -2.183 -16.542 1.00 92.81 288 GLU A C 1
ATOM 2331 O O . GLU A 1 288 ? 2.880 -3.372 -16.367 1.00 92.81 288 GLU A O 1
ATOM 2336 N N . SER A 1 289 ? 3.229 -1.227 -15.844 1.00 94.75 289 SER A N 1
ATOM 2337 C CA . SER A 1 289 ? 4.028 -1.511 -14.655 1.00 94.75 289 SER A CA 1
ATOM 2338 C C . SER A 1 289 ? 3.299 -0.959 -13.439 1.00 94.75 289 SER A C 1
ATOM 2340 O O . SER A 1 289 ? 3.005 0.237 -13.387 1.00 94.75 289 SER A O 1
ATOM 2342 N N . VAL A 1 290 ? 3.001 -1.813 -12.464 1.00 94.88 290 VAL A N 1
ATOM 2343 C CA . VAL A 1 290 ? 2.259 -1.445 -11.255 1.00 94.88 290 VAL A CA 1
ATOM 2344 C C . VAL A 1 290 ? 3.121 -1.729 -10.041 1.00 94.88 290 VAL A C 1
ATOM 2346 O O . VAL A 1 290 ? 3.463 -2.874 -9.758 1.00 94.88 290 VAL A O 1
ATOM 2349 N N . ILE A 1 291 ? 3.435 -0.670 -9.306 1.00 93.94 291 ILE A N 1
ATOM 2350 C CA . ILE A 1 291 ? 4.114 -0.735 -8.018 1.00 93.94 291 ILE A CA 1
ATOM 2351 C C . ILE A 1 291 ? 3.054 -0.823 -6.939 1.00 93.94 291 ILE A C 1
ATOM 2353 O O . ILE A 1 291 ? 2.251 0.092 -6.805 1.00 93.94 291 ILE A O 1
ATOM 2357 N N . ARG A 1 292 ? 3.050 -1.911 -6.181 1.00 94.38 292 ARG A N 1
ATOM 2358 C CA . ARG A 1 292 ? 2.200 -2.125 -5.017 1.00 94.38 292 ARG A CA 1
ATOM 2359 C C . ARG A 1 292 ? 3.027 -1.928 -3.766 1.00 94.38 292 ARG A C 1
ATOM 2361 O O . ARG A 1 292 ? 4.082 -2.538 -3.607 1.00 94.38 292 ARG A O 1
ATOM 2368 N N . PHE A 1 293 ? 2.540 -1.071 -2.891 1.00 92.75 293 PHE A N 1
ATOM 2369 C CA . PHE A 1 293 ? 3.175 -0.806 -1.618 1.00 92.75 293 PHE A CA 1
ATOM 2370 C C . PHE A 1 293 ? 2.576 -1.718 -0.557 1.00 92.75 293 PHE A C 1
ATOM 2372 O O . PHE A 1 293 ? 1.356 -1.832 -0.479 1.00 92.75 293 PHE A O 1
ATOM 2379 N N . TYR A 1 294 ? 3.428 -2.348 0.242 1.00 88.69 294 TYR A N 1
ATOM 2380 C CA . TYR A 1 294 ? 3.004 -3.255 1.306 1.00 88.69 294 TYR A CA 1
ATOM 2381 C C . TYR A 1 294 ? 3.810 -3.015 2.582 1.00 88.69 294 TYR A C 1
ATOM 2383 O O . TYR A 1 294 ? 4.943 -2.511 2.526 1.00 88.69 294 TYR A O 1
ATOM 2391 N N . CYS A 1 295 ? 3.243 -3.410 3.720 1.00 85.88 295 CYS A N 1
ATOM 2392 C CA . CYS A 1 295 ? 3.976 -3.502 4.973 1.00 85.88 295 CYS A CA 1
ATOM 2393 C C . CYS A 1 295 ? 4.567 -4.900 5.189 1.00 85.88 295 CYS A C 1
ATOM 2395 O O . CYS A 1 295 ? 3.904 -5.913 4.980 1.00 85.88 295 CYS A O 1
ATOM 2397 N N . SER A 1 296 ? 5.820 -4.971 5.644 1.00 72.81 296 SER A N 1
ATOM 2398 C CA . SER A 1 296 ? 6.421 -6.200 6.162 1.00 72.81 296 SER A CA 1
ATOM 2399 C C . SER A 1 296 ? 6.550 -6.076 7.672 1.00 72.81 296 SER A C 1
ATOM 2401 O O . SER A 1 296 ? 7.353 -5.292 8.171 1.00 72.81 296 SER A O 1
ATOM 2403 N N . GLU A 1 297 ? 5.810 -6.895 8.417 1.00 62.88 297 GLU A N 1
ATOM 2404 C CA . GLU A 1 297 ? 5.953 -6.980 9.878 1.00 62.88 297 GLU A CA 1
ATOM 2405 C C . GLU A 1 297 ? 7.301 -7.595 10.294 1.00 62.88 297 GLU A C 1
ATOM 2407 O O . GLU A 1 297 ? 7.777 -7.415 11.417 1.00 62.88 297 GLU A O 1
ATOM 2412 N N . LYS A 1 298 ? 7.958 -8.318 9.378 1.00 55.19 298 LYS A N 1
ATOM 2413 C CA . LYS A 1 298 ? 9.208 -9.022 9.652 1.00 55.19 298 LYS A CA 1
ATOM 2414 C C . LYS A 1 298 ? 10.407 -8.174 9.222 1.00 55.19 298 LYS A C 1
ATOM 2416 O O . LYS A 1 298 ? 10.632 -7.977 8.031 1.00 55.19 298 LYS A O 1
ATOM 2421 N N . ARG A 1 299 ? 11.214 -7.823 10.238 1.00 47.88 299 ARG A N 1
ATOM 2422 C CA . ARG A 1 299 ? 12.613 -7.327 10.251 1.00 47.88 299 ARG A CA 1
ATOM 2423 C C . ARG A 1 299 ? 12.792 -5.823 10.483 1.00 47.88 299 ARG A C 1
ATOM 2425 O O . ARG A 1 299 ? 12.856 -5.024 9.561 1.00 47.88 299 ARG A O 1
ATOM 2432 N N . LYS A 1 300 ? 13.050 -5.479 11.752 1.00 47.38 300 LYS A N 1
ATOM 2433 C CA . LYS A 1 300 ? 13.523 -4.157 12.205 1.00 47.38 300 LYS A CA 1
ATOM 2434 C C . LYS A 1 300 ? 14.936 -3.778 11.706 1.00 47.38 300 LYS A C 1
ATOM 2436 O O . LYS A 1 300 ? 15.311 -2.626 11.866 1.00 47.38 300 LYS A O 1
ATOM 2441 N N . ASN A 1 301 ? 15.699 -4.701 11.100 1.00 41.66 301 ASN A N 1
ATOM 2442 C CA . ASN A 1 301 ? 17.148 -4.530 10.891 1.00 41.66 301 ASN A CA 1
ATOM 2443 C C . ASN A 1 301 ? 17.681 -4.745 9.461 1.00 41.66 301 ASN A C 1
ATOM 2445 O O . ASN A 1 301 ? 18.894 -4.682 9.277 1.00 41.66 301 ASN A O 1
ATOM 2449 N N . ASP A 1 302 ? 16.845 -4.952 8.439 1.00 44.06 302 ASP A N 1
ATOM 2450 C CA . ASP A 1 302 ? 17.358 -4.968 7.060 1.00 44.06 302 ASP A CA 1
ATOM 2451 C C . ASP A 1 302 ? 17.291 -3.551 6.470 1.00 44.06 302 ASP A C 1
ATOM 2453 O O . ASP A 1 302 ? 16.255 -3.090 6.002 1.00 44.06 302 ASP A O 1
ATOM 2457 N N . HIS A 1 303 ? 18.433 -2.855 6.443 1.00 45.88 303 HIS A N 1
ATOM 2458 C CA . HIS A 1 303 ? 18.630 -1.636 5.639 1.00 45.88 303 HIS A CA 1
ATOM 2459 C C . HIS A 1 303 ? 18.530 -1.895 4.121 1.00 45.88 303 HIS A C 1
ATOM 2461 O O . HIS A 1 303 ? 18.683 -0.976 3.314 1.00 45.88 303 HIS A O 1
ATOM 2467 N N . VAL A 1 304 ? 18.306 -3.148 3.721 1.00 51.59 304 VAL A N 1
ATOM 2468 C CA . VAL A 1 304 ? 18.136 -3.556 2.333 1.00 51.59 304 VAL A CA 1
ATOM 2469 C C . VAL A 1 304 ? 16.704 -3.255 1.916 1.00 51.59 304 VAL A C 1
ATOM 2471 O O . VAL A 1 304 ? 15.746 -3.866 2.383 1.00 51.59 304 VAL A O 1
ATOM 2474 N N . GLN A 1 305 ? 16.571 -2.290 1.015 1.00 64.12 305 GLN A N 1
ATOM 2475 C CA . GLN A 1 305 ? 15.305 -1.922 0.408 1.00 64.12 305 GLN A CA 1
ATOM 2476 C C . GLN A 1 305 ? 14.777 -3.097 -0.422 1.00 64.12 305 GLN A C 1
ATOM 2478 O O . GLN A 1 305 ? 15.225 -3.335 -1.543 1.00 64.12 305 GLN A O 1
ATOM 2483 N N . HIS A 1 306 ? 13.863 -3.869 0.163 1.00 66.12 306 HIS A N 1
ATOM 2484 C CA . HIS A 1 306 ? 13.302 -5.042 -0.487 1.00 66.12 306 HIS A CA 1
ATOM 2485 C C . HIS A 1 306 ? 12.170 -4.620 -1.421 1.00 66.12 306 HIS A C 1
ATOM 2487 O O . HIS A 1 306 ? 11.151 -4.070 -0.994 1.00 66.12 306 HIS A O 1
ATOM 2493 N N . TRP A 1 307 ? 12.375 -4.874 -2.707 1.00 78.62 307 TRP A N 1
ATOM 2494 C CA . TRP A 1 307 ? 11.312 -4.870 -3.691 1.00 78.62 307 TRP A CA 1
ATOM 2495 C C . TRP A 1 307 ? 11.531 -6.018 -4.661 1.00 78.62 307 TRP A C 1
ATOM 2497 O O . TRP A 1 307 ? 12.668 -6.299 -5.048 1.00 78.62 307 TRP A O 1
ATOM 2507 N N . SER A 1 308 ? 10.445 -6.696 -5.008 1.00 79.25 308 SER A N 1
ATOM 2508 C CA . SER A 1 308 ? 10.442 -7.777 -5.985 1.00 79.25 308 SER A CA 1
ATOM 2509 C C . SER A 1 308 ? 9.650 -7.360 -7.208 1.00 79.25 308 SER A C 1
ATOM 2511 O O . SER A 1 308 ? 8.793 -6.477 -7.140 1.00 79.25 308 SER A O 1
ATOM 2513 N N . ILE A 1 309 ? 9.968 -7.972 -8.340 1.00 85.44 309 ILE A N 1
ATOM 2514 C CA . ILE A 1 309 ? 9.265 -7.738 -9.598 1.00 85.44 309 ILE A CA 1
ATOM 2515 C C . ILE A 1 309 ? 8.789 -9.082 -10.121 1.00 85.44 309 ILE A C 1
ATOM 2517 O O . ILE A 1 309 ? 9.401 -10.108 -9.853 1.00 85.44 309 ILE A O 1
ATOM 2521 N N . THR A 1 310 ? 7.651 -9.094 -10.792 1.00 84.56 310 THR A N 1
ATOM 2522 C CA . THR A 1 310 ? 7.094 -10.282 -11.421 1.00 84.56 310 THR A CA 1
ATOM 2523 C C . THR A 1 310 ? 6.454 -9.877 -12.735 1.00 84.56 310 THR A C 1
ATOM 2525 O O . THR A 1 310 ? 5.566 -9.022 -12.778 1.00 84.56 310 THR A O 1
ATOM 2528 N N . GLU A 1 311 ? 6.904 -10.489 -13.823 1.00 86.31 311 GLU A N 1
ATOM 2529 C CA . GLU A 1 311 ? 6.295 -10.323 -15.141 1.00 86.31 311 GLU A CA 1
ATOM 2530 C C . GLU A 1 311 ? 5.076 -11.253 -15.298 1.00 86.31 311 GLU A C 1
ATOM 2532 O O . GLU A 1 311 ? 5.197 -12.466 -15.460 1.00 86.31 311 GLU A O 1
ATOM 2537 N N . VAL A 1 312 ? 3.870 -10.686 -15.289 1.00 86.38 312 VAL A N 1
ATOM 2538 C CA . VAL A 1 312 ? 2.601 -11.399 -15.482 1.00 86.38 312 VAL A CA 1
ATOM 2539 C C . VAL A 1 312 ? 2.153 -11.247 -16.937 1.00 86.38 312 VAL A C 1
ATOM 2541 O O . VAL A 1 312 ? 1.333 -10.392 -17.276 1.00 86.38 312 VAL A O 1
ATOM 2544 N N . ARG A 1 313 ? 2.698 -12.095 -17.818 1.00 85.38 313 ARG A N 1
ATOM 2545 C CA . ARG A 1 313 ? 2.468 -12.042 -19.279 1.00 85.38 313 ARG A CA 1
ATOM 2546 C C . ARG A 1 313 ? 0.999 -12.096 -19.686 1.00 85.38 313 ARG A C 1
ATOM 2548 O O . ARG A 1 313 ? 0.583 -11.323 -20.537 1.00 85.38 313 ARG A O 1
ATOM 2555 N N . GLN A 1 314 ? 0.214 -12.955 -19.039 1.00 83.94 314 GLN A N 1
ATOM 2556 C CA . GLN A 1 314 ? -1.221 -13.117 -19.317 1.00 83.94 314 GLN A CA 1
ATOM 2557 C C . GLN A 1 314 ? -2.039 -11.850 -19.032 1.00 83.94 314 GLN A C 1
ATOM 2559 O O . GLN A 1 314 ? -3.128 -11.694 -19.568 1.00 83.94 314 GLN A O 1
ATOM 2564 N N . ALA A 1 315 ? -1.527 -10.966 -18.172 1.00 84.56 315 ALA A N 1
ATOM 2565 C CA . ALA A 1 315 ? -2.173 -9.715 -17.792 1.00 84.56 315 ALA A CA 1
ATOM 2566 C C . ALA A 1 315 ? -1.427 -8.483 -18.325 1.00 84.56 315 ALA A C 1
ATOM 2568 O O 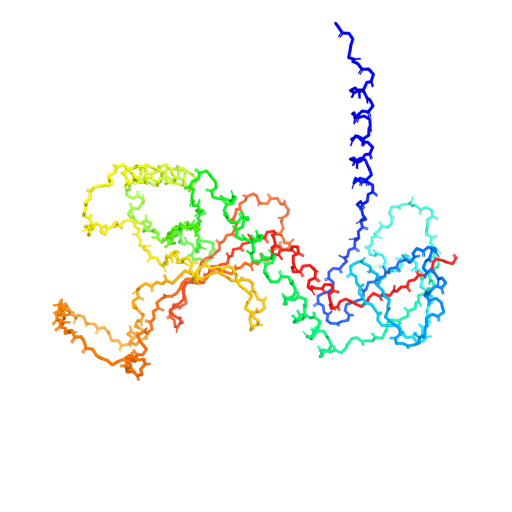. ALA A 1 315 ? -1.758 -7.367 -17.930 1.00 84.56 315 ALA A O 1
ATOM 2569 N N . CYS A 1 316 ? -0.401 -8.673 -19.167 1.00 90.19 316 CYS A N 1
ATOM 2570 C CA . CYS A 1 316 ? 0.438 -7.593 -19.685 1.00 90.19 316 CYS A CA 1
ATOM 2571 C C . CYS A 1 316 ? 0.994 -6.688 -18.578 1.00 90.19 316 CYS A C 1
ATOM 2573 O O . CYS A 1 316 ? 1.058 -5.467 -18.725 1.00 90.19 316 CYS A O 1
ATOM 2575 N N . LEU A 1 317 ? 1.371 -7.271 -17.442 1.00 90.94 317 LEU A N 1
ATOM 2576 C CA . LEU A 1 317 ? 1.657 -6.516 -16.231 1.00 90.94 317 LEU A CA 1
ATOM 2577 C C . LEU A 1 317 ? 3.052 -6.836 -15.695 1.00 90.94 317 LEU A C 1
ATOM 2579 O O . LEU A 1 317 ? 3.380 -7.994 -15.480 1.00 90.94 317 LEU A O 1
ATOM 2583 N N . HIS A 1 318 ? 3.848 -5.809 -15.408 1.00 90.75 318 HIS A N 1
ATOM 2584 C CA . HIS A 1 318 ? 4.980 -5.925 -14.491 1.00 90.75 318 HIS A CA 1
ATOM 2585 C C . HIS A 1 318 ? 4.479 -5.538 -13.106 1.00 90.75 318 HIS A C 1
ATOM 2587 O O . HIS A 1 318 ? 4.186 -4.369 -12.840 1.00 90.75 318 HIS A O 1
ATOM 2593 N N . GLU A 1 319 ? 4.332 -6.525 -12.237 1.00 90.75 319 GLU A N 1
ATOM 2594 C CA . GLU A 1 319 ? 3.944 -6.303 -10.857 1.00 90.75 319 GLU A CA 1
ATOM 2595 C C . GLU A 1 319 ? 5.187 -6.116 -10.003 1.00 90.75 319 GLU A C 1
ATOM 2597 O O . GLU A 1 319 ? 6.136 -6.884 -10.094 1.00 90.75 319 GLU A O 1
ATOM 2602 N N . ILE A 1 320 ? 5.188 -5.070 -9.188 1.00 89.81 320 ILE A N 1
ATOM 2603 C CA . ILE A 1 320 ? 6.344 -4.671 -8.404 1.00 89.81 320 ILE A CA 1
ATOM 2604 C C . ILE A 1 320 ? 5.894 -4.529 -6.965 1.00 89.81 320 ILE A C 1
ATOM 2606 O O . ILE A 1 320 ? 5.102 -3.644 -6.661 1.00 89.81 320 ILE A O 1
ATOM 2610 N N . LEU A 1 321 ? 6.392 -5.372 -6.074 1.00 89.25 321 LEU A N 1
ATOM 2611 C CA . LEU A 1 321 ? 6.081 -5.277 -4.654 1.00 89.25 321 LEU A CA 1
ATOM 2612 C C . LEU A 1 321 ? 7.145 -4.422 -3.993 1.00 89.25 321 LEU A C 1
ATOM 2614 O O . LEU A 1 321 ? 8.323 -4.747 -4.066 1.00 89.25 321 LEU A O 1
ATOM 2618 N N . PHE A 1 322 ? 6.741 -3.339 -3.339 1.00 87.94 322 PHE A N 1
ATOM 2619 C CA . PHE A 1 322 ? 7.649 -2.365 -2.753 1.00 87.94 322 PHE A CA 1
ATOM 2620 C C . PHE A 1 322 ? 7.339 -2.136 -1.275 1.00 87.94 322 PHE A C 1
ATOM 2622 O O . PHE A 1 322 ? 6.275 -1.626 -0.921 1.00 87.94 322 PHE A O 1
ATOM 2629 N N . HIS A 1 323 ? 8.280 -2.472 -0.396 1.00 87.94 323 HIS A N 1
ATOM 2630 C CA . HIS A 1 323 ? 8.074 -2.280 1.035 1.00 87.94 323 HIS A CA 1
ATOM 2631 C C . HIS A 1 323 ? 8.060 -0.791 1.411 1.00 87.94 323 HIS A C 1
ATOM 2633 O O . HIS A 1 323 ? 9.025 -0.077 1.120 1.00 87.94 323 HIS A O 1
ATOM 2639 N N . SER A 1 324 ? 7.005 -0.322 2.092 1.00 88.06 324 SER A N 1
ATOM 2640 C CA . SER A 1 324 ? 6.868 1.083 2.495 1.00 88.06 324 SER A CA 1
ATOM 2641 C C . SER A 1 324 ? 6.486 1.258 3.972 1.00 88.06 324 SER A C 1
ATOM 2643 O O . SER A 1 324 ? 5.398 0.842 4.370 1.00 88.06 324 SER A O 1
ATOM 2645 N N . PRO A 1 325 ? 7.302 1.965 4.784 1.00 87.69 325 PRO A N 1
ATOM 2646 C CA . PRO A 1 325 ? 6.951 2.275 6.168 1.00 87.69 325 PRO A CA 1
ATOM 2647 C C . PRO A 1 325 ? 5.749 3.224 6.276 1.00 87.69 325 PRO A C 1
ATOM 2649 O O . PRO A 1 325 ? 5.039 3.180 7.273 1.00 87.69 325 PRO A O 1
ATOM 2652 N N . VAL A 1 326 ? 5.489 4.047 5.252 1.00 90.31 326 VAL A N 1
ATOM 2653 C CA . VAL A 1 326 ? 4.297 4.913 5.208 1.00 90.31 326 VAL A CA 1
ATOM 2654 C C . VAL A 1 326 ? 3.029 4.066 5.136 1.00 90.31 326 VAL A C 1
ATOM 2656 O O . VAL A 1 326 ? 2.052 4.340 5.826 1.00 90.31 326 VAL A O 1
ATOM 2659 N N . VAL A 1 327 ? 3.058 2.999 4.332 1.00 91.19 327 VAL A N 1
ATOM 2660 C CA . VAL A 1 327 ? 1.929 2.069 4.227 1.00 91.19 327 VAL A CA 1
ATOM 2661 C C . VAL A 1 327 ? 1.780 1.229 5.491 1.00 91.19 327 VAL A C 1
ATOM 2663 O O . VAL A 1 327 ? 0.653 0.973 5.882 1.00 91.19 327 VAL A O 1
ATOM 2666 N N . CYS A 1 328 ? 2.864 0.895 6.197 1.00 88.50 328 CYS A N 1
ATOM 2667 C CA . CYS A 1 328 ? 2.775 0.224 7.499 1.00 88.50 328 CYS A CA 1
ATOM 2668 C C . CYS A 1 328 ? 1.986 1.005 8.555 1.00 88.50 328 CYS A C 1
ATOM 2670 O O . CYS A 1 328 ? 1.205 0.418 9.302 1.00 88.50 328 CYS A O 1
ATOM 2672 N N . GLU A 1 329 ? 2.214 2.315 8.665 1.00 86.06 329 GLU A N 1
ATOM 2673 C CA . GLU A 1 329 ? 1.475 3.158 9.612 1.00 86.06 329 GLU A CA 1
ATOM 2674 C C . GLU A 1 329 ? -0.015 3.192 9.255 1.00 86.06 329 GLU A C 1
ATOM 2676 O O . GLU A 1 329 ? -0.869 2.963 10.109 1.00 86.06 329 GLU A O 1
ATOM 2681 N N . TRP A 1 330 ? -0.308 3.368 7.967 1.00 89.88 330 TRP A N 1
ATOM 2682 C CA . TRP A 1 330 ? -1.667 3.389 7.441 1.00 89.88 330 TRP A CA 1
ATOM 2683 C C . TRP A 1 330 ? -2.400 2.044 7.591 1.00 89.88 330 TRP A C 1
ATOM 2685 O O . TRP A 1 330 ? -3.543 2.008 8.041 1.00 89.88 330 TRP A O 1
ATOM 2695 N N . GLU A 1 331 ? -1.751 0.923 7.260 1.00 89.00 331 GLU A N 1
ATOM 2696 C CA . GLU A 1 331 ? -2.322 -0.422 7.410 1.00 89.00 331 GLU A CA 1
ATOM 2697 C C . GLU A 1 331 ? -2.616 -0.734 8.877 1.00 89.00 331 GLU A C 1
ATOM 2699 O O . GLU A 1 331 ? -3.667 -1.291 9.179 1.00 89.00 331 GLU A O 1
ATOM 2704 N N . ARG A 1 332 ? -1.749 -0.313 9.809 1.00 85.69 332 ARG A N 1
ATOM 2705 C CA . ARG A 1 332 ? -2.003 -0.465 11.248 1.00 85.69 332 ARG A CA 1
ATOM 2706 C C . ARG A 1 332 ? -3.273 0.268 11.677 1.00 85.69 332 ARG A C 1
ATOM 2708 O O . ARG A 1 332 ? -4.076 -0.283 12.426 1.00 85.69 332 ARG A O 1
ATOM 2715 N N . GLU A 1 333 ? -3.466 1.501 11.214 1.00 86.81 333 GLU A N 1
ATOM 2716 C CA . GLU A 1 333 ? -4.688 2.259 11.490 1.00 86.81 333 GLU A CA 1
ATOM 2717 C C . GLU A 1 333 ? -5.934 1.601 10.881 1.00 86.81 333 GLU A C 1
ATOM 2719 O O . GLU A 1 333 ? -6.979 1.572 11.530 1.00 86.81 333 GLU A O 1
ATOM 2724 N N . LEU A 1 334 ? -5.819 1.021 9.683 1.00 86.62 334 LEU A N 1
ATOM 2725 C CA . LEU A 1 334 ? -6.912 0.290 9.039 1.00 86.62 334 LEU A CA 1
ATOM 2726 C C . LEU A 1 334 ? -7.264 -1.007 9.790 1.00 86.62 334 LEU A C 1
ATOM 2728 O O . LEU A 1 334 ? -8.438 -1.302 10.012 1.00 86.62 334 LEU A O 1
ATOM 2732 N N . VAL A 1 335 ? -6.262 -1.772 10.233 1.00 84.81 335 VAL A N 1
ATOM 2733 C CA . VAL A 1 335 ? -6.458 -2.994 11.033 1.00 84.81 335 VAL A CA 1
ATOM 2734 C C . VAL A 1 335 ? -7.155 -2.669 12.353 1.00 84.81 335 VAL A C 1
ATOM 2736 O O . VAL A 1 335 ? -8.066 -3.392 12.747 1.00 84.81 335 VAL A O 1
ATOM 2739 N N . ASN A 1 336 ? -6.836 -1.535 12.986 1.00 83.81 336 ASN A N 1
ATOM 2740 C CA . ASN A 1 336 ? -7.504 -1.099 14.219 1.00 83.81 336 ASN A CA 1
ATOM 2741 C C . ASN A 1 336 ? -9.026 -0.921 14.072 1.00 83.81 336 ASN A C 1
ATOM 2743 O O . ASN A 1 336 ? -9.726 -0.926 15.084 1.00 83.81 336 ASN A O 1
ATOM 2747 N N . LEU A 1 337 ? -9.559 -0.786 12.851 1.00 83.94 337 LEU A N 1
ATOM 2748 C CA . LEU A 1 337 ? -11.006 -0.728 12.610 1.00 83.94 337 LEU A CA 1
ATOM 2749 C C . LEU A 1 337 ? -11.709 -2.074 12.844 1.00 83.94 337 LEU A C 1
ATOM 2751 O O . LEU A 1 337 ? -12.903 -2.079 13.135 1.00 83.94 337 LEU A O 1
ATOM 2755 N N . HIS A 1 338 ? -10.972 -3.185 12.752 1.00 82.44 338 HIS A N 1
ATOM 2756 C CA . HIS A 1 338 ? -11.458 -4.553 12.979 1.00 82.44 338 HIS A CA 1
ATOM 2757 C C . HIS A 1 338 ? -11.345 -4.985 14.444 1.00 82.44 338 HIS A C 1
ATOM 2759 O O . HIS A 1 338 ? -11.851 -6.043 14.831 1.00 82.44 338 HIS A O 1
ATOM 2765 N N . VAL A 1 339 ? -10.631 -4.188 15.244 1.00 82.88 339 VAL A N 1
ATOM 2766 C CA . VAL A 1 339 ? -10.383 -4.460 16.652 1.00 82.88 339 VAL A CA 1
ATOM 2767 C C . VAL A 1 339 ? -11.537 -3.911 17.471 1.00 82.88 339 VAL A C 1
ATOM 2769 O O . VAL A 1 339 ? -11.904 -2.738 17.377 1.00 82.88 339 VAL A O 1
ATOM 2772 N N . ASN A 1 340 ? -12.073 -4.765 18.330 1.00 84.19 340 ASN A N 1
ATOM 2773 C CA . ASN A 1 340 ? -13.154 -4.439 19.234 1.00 84.19 340 ASN A CA 1
ATOM 2774 C C . ASN A 1 340 ? -12.615 -4.434 20.672 1.00 84.19 340 ASN A C 1
ATOM 2776 O O . ASN A 1 340 ? -12.521 -5.492 21.300 1.00 84.19 340 ASN A O 1
ATOM 2780 N N . PRO A 1 341 ? -12.172 -3.281 21.203 1.00 86.12 341 PRO A N 1
ATOM 2781 C CA . PRO A 1 341 ? -11.519 -3.254 22.503 1.00 86.12 341 PRO A CA 1
ATOM 2782 C C . PRO A 1 341 ? -12.518 -3.558 23.624 1.00 86.12 341 PRO A C 1
ATOM 2784 O O . PRO A 1 341 ? -13.684 -3.167 23.570 1.00 86.12 341 PRO A O 1
ATOM 2787 N N . ILE A 1 342 ? -12.035 -4.204 24.680 1.00 89.38 342 ILE A N 1
ATOM 2788 C CA . ILE A 1 342 ? -12.761 -4.467 25.917 1.00 89.38 342 ILE A CA 1
ATOM 2789 C C . ILE A 1 342 ? -12.311 -3.414 26.941 1.00 89.38 342 ILE A C 1
ATOM 2791 O O . ILE A 1 342 ? -11.223 -3.545 27.510 1.00 89.38 342 ILE A O 1
ATOM 2795 N N . PRO A 1 343 ? -13.089 -2.338 27.160 1.00 90.31 343 PRO A N 1
ATOM 2796 C CA . PRO A 1 343 ? -12.766 -1.349 28.178 1.00 90.31 343 PRO A CA 1
ATOM 2797 C C . PRO A 1 343 ? -12.920 -1.925 29.582 1.00 90.31 343 PRO A C 1
ATOM 2799 O O . PRO A 1 343 ? -13.969 -2.473 29.926 1.00 90.31 343 PRO A O 1
ATOM 2802 N N . CYS A 1 344 ? -11.905 -1.722 30.410 1.00 89.50 344 CYS A N 1
ATOM 2803 C CA . CYS A 1 344 ? -11.860 -2.198 31.783 1.00 89.50 344 CYS A CA 1
ATOM 2804 C C . CYS A 1 344 ? -11.503 -1.092 32.764 1.00 89.50 344 CYS A C 1
ATOM 2806 O O . CYS A 1 344 ? -10.849 -0.114 32.409 1.00 89.50 344 CYS A O 1
ATOM 2808 N N . VAL A 1 345 ? -11.917 -1.259 34.014 1.00 89.88 345 VAL A N 1
ATOM 2809 C CA . VAL A 1 345 ? -11.558 -0.371 35.119 1.00 89.88 345 VAL A CA 1
ATOM 2810 C C . VAL A 1 345 ? -10.883 -1.192 36.204 1.00 89.88 345 VAL A C 1
ATOM 2812 O O . VAL A 1 345 ? -11.347 -2.290 36.512 1.00 89.88 345 VAL A O 1
ATOM 2815 N N . SER A 1 346 ? -9.788 -0.680 36.757 1.00 86.00 346 SER A N 1
ATOM 2816 C CA . SER A 1 346 ? -9.144 -1.304 37.910 1.00 86.00 346 SER A CA 1
ATOM 2817 C C . SER A 1 346 ? -10.081 -1.257 39.115 1.00 86.00 346 SER A C 1
ATOM 2819 O O . SER A 1 346 ? -10.768 -0.249 39.321 1.00 86.00 346 SER A O 1
ATOM 2821 N N . ILE A 1 347 ? -10.145 -2.364 39.854 1.00 77.00 347 ILE A N 1
ATOM 2822 C CA . ILE A 1 347 ? -10.922 -2.502 41.093 1.00 77.00 347 ILE A CA 1
ATOM 2823 C C . ILE A 1 347 ? -9.998 -2.338 42.292 1.00 77.00 347 ILE A C 1
ATOM 2825 O O . ILE A 1 347 ? -8.870 -2.880 42.230 1.00 77.00 347 ILE A O 1
#

pLDDT: mean 73.02, std 19.31, range [30.44, 96.38]

Secondary structure (DSSP, 8-state):
-PPPHHHHHHHHHHHHHHHHHHTT----------STTEEEEEEPPHHHHHHHHHPPTT-EEEETTEEEEEEEEEEEEEHHHHS-S---S-TTTT-EEEEEEEPPPPHHHHHHHHHHHHHHHHHHHHHHHHHHHHHHTTTTSSEEE-TTHHHHS---EEEE-TTSEEEEE-HHHHHHHH-S--HHHHHHHHHHHHHHHHHHHHH--SS-------TTEEEEEE--TTT-S-EEETTTTEEEEEEEEEEE--TT-SS-------------------S-TTS------EEEEEEEEE---S-TT--S--EEEEEEGGGTEEEEEEE-HHHHHHHHHHHGGGEEEEEEEE-